Protein AF-A0A7C2ZMQ8-F1 (afdb_monomer_lite)

pLDDT: mean 85.08, std 19.99, range [30.12, 98.94]

Radius of gyration: 30.36 Å; chains: 1; bounding box: 76×63×122 Å

Sequence (316 aa):
MRRFLVPGLLVLYCVGFCLGRSGAPDDTRRRVGRRIIQLTAPRTTGSVSLEEALAKRRSVRQFSSQALNPDQISQLAWAGQGITERTQGLRTAPSAGATYPITLYFVSADGVFRYRPEEHALEEVANGDVRAAMAGTDGGTMASAPLSIVVTGSAAKVAERFRQEARTYTLLEAGHVTQNILLQAVCLDLGAVPIGGLDKRLVSESCRLARGHDPLYVVAIGYAASQDVQSGQPGDGTSAVTGKRALLIVPSQAYSDEELFGTMRMLEAAGVQLTLAGSRAGVMRGMSGGVVESRVTLNQVRAADFDAVIFIGGYG

Foldseek 3Di:
DDDDDDDDDDDDPPPDDDDDDDDDPPPPPPPPPWDKAQADDEDPDADADLVNLVVPQDAFQAFDLDADDRRLVLNLLQLQFAAPDLVLRDGNFDADVPLCQKWKWKAAQQAIWTQDRNRSITIGDTGGHCQQLFDDVSVCSSVRFRIKIFIWGFLVSQCVPVNPCSVVRRLVRSVRSVVSSSSSCVSVQKHKHKDQPGPQVSVCVSNVDDPRITGRIMMRMHNRPPPPPVPDPPPPDPPLPAPAEEEEEAEQEAFAPCQVVVVVVVCVVSNYHYAYEYCDFAWYAHPVGDIDTHPHYPVRDDPVVGPYYHYTDGDD

Secondary structure (DSSP, 8-state):
----------------------PPP----------EEEPPPPPS--SS-HHHHHHH--B---B-SPPPPHHHHHHHHHHHH-EEETTTTEESS--GGG---EEEEEEETTEEEEEETTTTEEEEEEES--HHHH--SSTTHHHHSSEEEEEEE-HHHHHHHHGGGHHHHHHHHHHHHHHHHHHHHHHTT-EEEEE----HHHHHHHTTPPTT-EEEEEEEEEPBPP---------S-----TT-EEEEE--SEEE-HHHHHHHHHHHHHTTPEEEEEESSSEEEEETTS-EEEE-EEGGG--GGGSSEEEEPPEE-

Structure (mmCIF, N/CA/C/O backbone):
data_AF-A0A7C2ZMQ8-F1
#
_entry.id   AF-A0A7C2ZMQ8-F1
#
loop_
_atom_site.group_PDB
_atom_site.id
_atom_site.type_symbol
_atom_site.label_atom_id
_atom_site.label_alt_id
_atom_site.label_comp_id
_atom_site.label_asym_id
_atom_site.label_entity_id
_atom_site.label_seq_id
_atom_site.pdbx_PDB_ins_code
_atom_site.Cartn_x
_atom_site.Cartn_y
_atom_site.Cartn_z
_atom_site.occupancy
_atom_site.B_iso_or_equiv
_atom_site.auth_seq_id
_atom_site.auth_comp_id
_atom_site.auth_asym_id
_atom_site.auth_atom_id
_atom_site.pdbx_PDB_model_num
ATOM 1 N N . MET A 1 1 ? 41.113 -31.495 -73.247 1.00 45.78 1 MET A N 1
ATOM 2 C CA . MET A 1 1 ? 41.711 -32.760 -72.747 1.00 45.78 1 MET A CA 1
ATOM 3 C C . MET A 1 1 ? 41.734 -32.730 -71.222 1.00 45.78 1 MET A C 1
ATOM 5 O O . MET A 1 1 ? 41.940 -31.651 -70.689 1.00 45.78 1 MET A O 1
ATOM 9 N N . ARG A 1 2 ? 41.529 -33.900 -70.577 1.00 40.97 2 ARG A N 1
ATOM 10 C CA . ARG A 1 2 ? 41.121 -34.168 -69.165 1.00 40.97 2 ARG A CA 1
ATOM 11 C C . ARG A 1 2 ? 39.644 -33.810 -68.900 1.00 40.97 2 ARG A C 1
ATOM 13 O O . ARG A 1 2 ? 39.350 -32.646 -68.701 1.00 40.97 2 ARG A O 1
ATOM 20 N N . ARG A 1 3 ? 38.614 -34.648 -69.109 1.00 40.66 3 ARG A N 1
ATOM 21 C CA . ARG A 1 3 ? 38.263 -36.056 -68.773 1.00 40.66 3 ARG A CA 1
ATOM 22 C C . ARG A 1 3 ? 38.000 -36.341 -67.276 1.00 40.66 3 ARG A C 1
ATOM 24 O O . ARG A 1 3 ? 38.945 -36.541 -66.531 1.00 40.66 3 ARG A O 1
ATOM 31 N N . PHE A 1 4 ? 36.691 -36.428 -66.978 1.00 38.50 4 PHE A N 1
ATOM 32 C CA . PHE A 1 4 ? 35.939 -37.332 -66.079 1.00 38.50 4 PHE A CA 1
ATOM 33 C C . PHE A 1 4 ? 36.315 -37.438 -64.590 1.00 38.50 4 PHE A C 1
ATOM 35 O O . PHE A 1 4 ? 37.391 -37.922 -64.276 1.00 38.50 4 PHE A O 1
ATOM 42 N N . LEU A 1 5 ? 35.351 -37.172 -63.691 1.00 39.41 5 LEU A N 1
ATOM 43 C CA . LEU A 1 5 ? 34.566 -38.223 -63.011 1.00 39.41 5 LEU A CA 1
ATOM 44 C C . LEU A 1 5 ? 33.420 -37.602 -62.178 1.00 39.41 5 LEU A C 1
ATOM 46 O O . LEU A 1 5 ? 33.660 -36.796 -61.286 1.00 39.41 5 LEU A O 1
ATOM 50 N N . VAL A 1 6 ? 32.183 -38.010 -62.466 1.00 44.38 6 VAL A N 1
ATOM 51 C CA . VAL A 1 6 ? 31.019 -37.927 -61.565 1.00 44.38 6 VAL A CA 1
ATOM 52 C C . VAL A 1 6 ? 30.827 -39.334 -60.997 1.00 44.38 6 VAL A C 1
ATOM 54 O O . VAL A 1 6 ? 30.833 -40.293 -61.771 1.00 44.38 6 VAL A O 1
ATOM 57 N N . PRO A 1 7 ? 30.737 -39.482 -59.671 1.00 46.31 7 PRO A N 1
ATOM 58 C CA . PRO A 1 7 ? 29.566 -40.124 -59.062 1.00 46.31 7 PRO A CA 1
ATOM 59 C C . PRO A 1 7 ? 29.186 -39.364 -57.772 1.00 46.31 7 PRO A C 1
ATOM 61 O O . PRO A 1 7 ? 30.000 -38.666 -57.190 1.00 46.31 7 PRO A O 1
ATOM 64 N N . GLY A 1 8 ? 27.984 -39.382 -57.230 1.00 35.56 8 GLY A N 1
ATOM 65 C CA . GLY A 1 8 ? 26.858 -40.279 -57.356 1.00 35.56 8 GLY A CA 1
ATOM 66 C C . GLY A 1 8 ? 25.816 -39.769 -56.359 1.00 35.56 8 GLY A C 1
ATOM 67 O O . GLY A 1 8 ? 26.140 -39.314 -55.263 1.00 35.56 8 GLY A O 1
ATOM 68 N N . LEU A 1 9 ? 24.571 -39.783 -56.805 1.00 39.53 9 LEU A N 1
ATOM 69 C CA . LEU A 1 9 ? 23.367 -39.418 -56.078 1.00 39.53 9 LEU A CA 1
ATOM 70 C C . LEU A 1 9 ? 23.183 -40.340 -54.857 1.00 39.53 9 LEU A C 1
ATOM 72 O O . LEU A 1 9 ? 23.146 -41.557 -55.018 1.00 39.53 9 LEU A O 1
ATOM 76 N N . LEU A 1 10 ? 23.011 -39.777 -53.659 1.00 34.66 10 LEU A N 1
ATOM 77 C CA . LEU A 1 10 ? 22.524 -40.514 -52.488 1.00 34.66 10 LEU A CA 1
ATOM 78 C C . LEU A 1 10 ? 21.501 -39.641 -51.754 1.00 34.66 10 LEU A C 1
ATOM 80 O O . LEU A 1 10 ? 21.809 -38.906 -50.821 1.00 34.66 10 LEU A O 1
ATOM 84 N N . VAL A 1 11 ? 20.267 -39.676 -52.259 1.00 40.28 11 VAL A N 1
ATOM 85 C CA . VAL A 1 11 ? 19.091 -39.124 -51.582 1.00 40.28 11 VAL A CA 1
ATOM 86 C C . VAL A 1 11 ? 18.696 -40.126 -50.503 1.00 40.28 11 VAL A C 1
ATOM 88 O O . VAL A 1 11 ? 18.155 -41.191 -50.796 1.00 40.28 11 VAL A O 1
ATOM 91 N N . LEU A 1 12 ? 19.015 -39.805 -49.251 1.00 36.03 12 LEU A N 1
ATOM 92 C CA . LEU A 1 12 ? 18.599 -40.587 -48.094 1.00 36.03 12 LEU A CA 1
ATOM 93 C C . LEU A 1 12 ? 17.129 -40.257 -47.787 1.00 36.03 12 LEU A C 1
ATOM 95 O O . LEU A 1 12 ? 16.806 -39.196 -47.255 1.00 36.03 12 LEU A O 1
ATOM 99 N N . TYR A 1 13 ? 16.229 -41.163 -48.163 1.00 34.69 13 TYR A N 1
ATOM 100 C CA . TYR A 1 13 ? 14.806 -41.104 -47.833 1.00 34.69 13 TYR A CA 1
ATOM 101 C C . TYR A 1 13 ? 14.624 -41.518 -46.361 1.00 34.69 13 TYR A C 1
ATOM 103 O O . TYR A 1 13 ? 14.432 -42.690 -46.046 1.00 34.69 13 TYR A O 1
ATOM 111 N N . CYS A 1 14 ? 14.717 -40.567 -45.429 1.00 36.41 14 CYS A N 1
ATOM 112 C CA . CYS A 1 14 ? 14.331 -40.805 -44.038 1.00 36.41 14 CYS A CA 1
ATOM 113 C C . CYS A 1 14 ? 12.807 -40.702 -43.910 1.00 36.41 14 CYS A C 1
ATOM 115 O O . CYS A 1 14 ? 12.259 -39.634 -43.641 1.00 36.41 14 CYS A O 1
ATOM 117 N N . VAL A 1 15 ? 12.120 -41.832 -44.099 1.00 43.72 15 VAL A N 1
ATOM 118 C CA . VAL A 1 15 ? 10.725 -42.008 -43.677 1.00 43.72 15 VAL A CA 1
ATOM 119 C C . VAL A 1 15 ? 10.706 -42.005 -42.148 1.00 43.72 15 VAL A C 1
ATOM 121 O O . VAL A 1 15 ? 10.962 -43.015 -41.497 1.00 43.72 15 VAL A O 1
ATOM 124 N N . GLY A 1 16 ? 10.458 -40.829 -41.573 1.00 39.72 16 GLY A N 1
ATOM 125 C CA . GLY A 1 16 ? 10.205 -40.658 -40.149 1.00 39.72 16 GLY A CA 1
ATOM 126 C C . GLY A 1 16 ? 8.875 -41.301 -39.779 1.00 39.72 16 GLY A C 1
ATOM 127 O O . GLY A 1 16 ? 7.809 -40.762 -40.054 1.00 39.72 16 GLY A O 1
ATOM 128 N N . PHE A 1 17 ? 8.973 -42.479 -39.178 1.00 40.78 17 PHE A N 1
ATOM 129 C CA . PHE A 1 17 ? 7.898 -43.278 -38.612 1.00 40.78 17 PHE A CA 1
ATOM 130 C C . PHE A 1 17 ? 7.108 -42.459 -37.569 1.00 40.78 17 PHE A C 1
ATOM 132 O O . PHE A 1 17 ? 7.637 -42.086 -36.520 1.00 40.78 17 PHE A O 1
ATOM 139 N N . CYS A 1 18 ? 5.839 -42.160 -37.866 1.00 39.47 18 CYS A N 1
ATOM 140 C CA . CYS A 1 18 ? 4.895 -41.526 -36.945 1.00 39.47 18 CYS A CA 1
ATOM 141 C C . CYS A 1 18 ? 4.547 -42.486 -35.797 1.00 39.47 18 CYS A C 1
ATOM 143 O O . CYS A 1 18 ? 3.586 -43.247 -35.884 1.00 39.47 18 CYS A O 1
ATOM 145 N N . LEU A 1 19 ? 5.313 -42.442 -34.706 1.00 41.78 19 LEU A N 1
ATOM 146 C CA . LEU A 1 19 ? 4.904 -43.023 -33.428 1.00 41.78 19 LEU A CA 1
ATOM 147 C C . LEU A 1 19 ? 4.123 -41.978 -32.639 1.00 41.78 19 LEU A C 1
ATOM 149 O O . LEU A 1 19 ? 4.667 -40.964 -32.198 1.00 41.78 19 LEU A O 1
ATOM 153 N N . GLY A 1 20 ? 2.825 -42.245 -32.497 1.00 38.47 20 GLY A N 1
ATOM 154 C CA . GLY A 1 20 ? 1.907 -41.467 -31.684 1.00 38.47 20 GLY A CA 1
ATOM 155 C C . GLY A 1 20 ? 2.439 -41.304 -30.265 1.00 38.47 20 GLY A C 1
ATOM 156 O O . GLY A 1 20 ? 2.678 -42.280 -29.554 1.00 38.47 20 GLY A O 1
ATOM 157 N N . ARG A 1 21 ? 2.608 -40.049 -29.850 1.00 38.94 21 ARG A N 1
ATOM 158 C CA . ARG A 1 21 ? 2.699 -39.703 -28.438 1.00 38.94 21 ARG A CA 1
ATOM 159 C C . ARG A 1 21 ? 1.296 -39.427 -27.931 1.00 38.94 21 ARG A C 1
ATOM 161 O O . ARG A 1 21 ? 0.625 -38.507 -28.391 1.00 38.94 21 ARG A O 1
ATOM 168 N N . SER A 1 22 ? 0.896 -40.285 -27.003 1.00 43.34 22 SER A N 1
ATOM 169 C CA . SER A 1 22 ? -0.264 -40.195 -26.134 1.00 43.34 22 SER A CA 1
ATOM 170 C C . SER A 1 22 ? -0.525 -38.758 -25.697 1.00 43.34 22 SER A C 1
ATOM 172 O O . SER A 1 22 ? 0.400 -38.057 -25.281 1.00 43.34 22 SER A O 1
ATOM 174 N N . GLY A 1 23 ? -1.788 -38.343 -25.812 1.00 37.34 23 GLY A N 1
ATOM 175 C CA . GLY A 1 23 ? -2.252 -37.022 -25.421 1.00 37.34 23 GLY A CA 1
ATOM 176 C C . GLY A 1 23 ? -1.779 -36.673 -24.016 1.00 37.34 23 GLY A C 1
ATOM 177 O O . GLY A 1 23 ? -2.099 -37.362 -23.047 1.00 37.34 23 GLY A O 1
ATOM 178 N N . ALA A 1 24 ? -1.005 -35.594 -23.925 1.00 41.91 24 ALA A N 1
ATOM 179 C CA . ALA A 1 24 ? -0.903 -34.851 -22.686 1.00 41.91 24 ALA A CA 1
ATOM 180 C C . ALA A 1 24 ? -2.327 -34.427 -22.289 1.00 41.91 24 ALA A C 1
ATOM 182 O O . ALA A 1 24 ? -3.110 -34.088 -23.183 1.00 41.91 24 ALA A O 1
ATOM 183 N N . PRO A 1 25 ? -2.689 -34.468 -20.997 1.00 39.81 25 PRO A N 1
ATOM 184 C CA . PRO A 1 25 ? -3.980 -33.967 -20.570 1.00 39.81 25 PRO A CA 1
ATOM 185 C C . PRO A 1 25 ? -4.075 -32.510 -21.016 1.00 39.81 25 PRO A C 1
ATOM 187 O O . PRO A 1 25 ? -3.210 -31.691 -20.699 1.00 39.81 25 PRO A O 1
ATOM 190 N N . ASP A 1 26 ? -5.098 -32.247 -21.818 1.00 41.34 26 ASP A N 1
ATOM 191 C CA . ASP A 1 26 ? -5.543 -30.927 -22.216 1.00 41.34 26 ASP A CA 1
ATOM 192 C C . ASP A 1 26 ? -5.806 -30.144 -20.923 1.00 41.34 26 ASP A C 1
ATOM 194 O O . ASP A 1 26 ? -6.821 -30.338 -20.253 1.00 41.34 26 ASP A O 1
ATOM 198 N N . ASP A 1 27 ? -4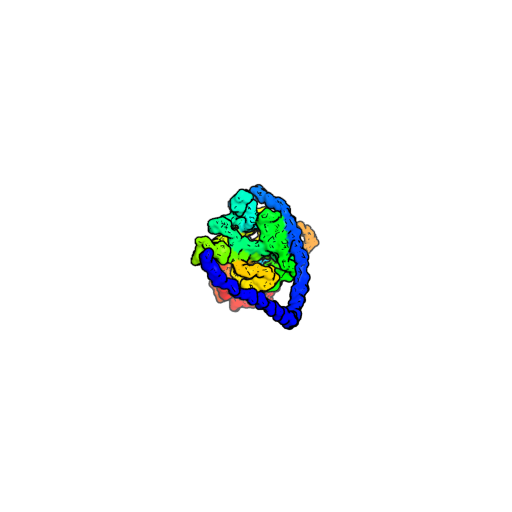.828 -29.337 -20.495 1.00 44.12 27 ASP A N 1
ATOM 199 C CA . ASP A 1 27 ? -4.991 -28.364 -19.417 1.00 44.12 27 ASP A CA 1
ATOM 200 C C . ASP A 1 27 ? -5.885 -27.257 -19.973 1.00 44.12 27 ASP A C 1
ATOM 202 O O . ASP A 1 27 ? -5.452 -26.136 -20.251 1.00 44.12 27 ASP A O 1
ATOM 206 N N . THR A 1 28 ? -7.169 -27.581 -20.141 1.00 39.12 28 THR A N 1
ATOM 207 C CA . THR A 1 28 ? -8.260 -26.640 -20.357 1.00 39.12 28 THR A CA 1
ATOM 208 C C . THR A 1 28 ? -8.482 -25.838 -19.078 1.00 39.12 28 THR A C 1
ATOM 210 O O . THR A 1 28 ? -9.588 -25.751 -18.542 1.00 39.12 28 THR A O 1
ATOM 213 N N . ARG A 1 29 ? -7.433 -25.185 -18.572 1.00 45.06 29 ARG A N 1
ATOM 214 C CA . ARG A 1 29 ? -7.596 -23.944 -17.831 1.00 45.06 29 ARG A CA 1
ATOM 215 C C . ARG A 1 29 ? -8.190 -22.969 -18.821 1.00 45.06 29 ARG A C 1
ATOM 217 O O . ARG A 1 29 ? -7.475 -22.336 -19.596 1.00 45.06 29 ARG A O 1
ATOM 224 N N . ARG A 1 30 ? -9.522 -22.885 -18.803 1.00 40.69 30 ARG A N 1
ATOM 225 C CA . ARG A 1 30 ? -10.304 -21.765 -19.325 1.00 40.69 30 ARG A CA 1
ATOM 226 C C . ARG A 1 30 ? -9.458 -20.504 -19.138 1.00 40.69 30 ARG A C 1
ATOM 228 O O . ARG A 1 30 ? -9.274 -20.050 -18.008 1.00 40.69 30 ARG A O 1
ATOM 235 N N . ARG A 1 31 ? -8.900 -19.961 -20.226 1.00 47.84 31 ARG A N 1
ATOM 236 C CA . ARG A 1 31 ? -8.390 -18.590 -20.228 1.00 47.84 31 ARG A CA 1
ATOM 237 C C . ARG A 1 31 ? -9.623 -17.722 -20.039 1.00 47.84 31 ARG A C 1
ATOM 239 O O . ARG A 1 31 ? -10.275 -17.347 -21.006 1.00 47.84 31 ARG A O 1
ATOM 246 N N . VAL A 1 32 ? -9.989 -17.494 -18.781 1.00 50.12 32 VAL A N 1
ATOM 247 C CA . VAL A 1 32 ? -10.913 -16.433 -18.405 1.00 50.12 32 VAL A CA 1
ATOM 248 C C . VAL A 1 32 ? -10.336 -15.182 -19.055 1.00 50.12 32 VAL A C 1
ATOM 250 O O . VAL A 1 32 ? -9.162 -14.868 -18.839 1.00 50.12 32 VAL A O 1
ATOM 253 N N . GLY A 1 33 ? -11.094 -14.556 -19.957 1.00 56.09 33 GLY A N 1
ATOM 254 C CA . GLY A 1 33 ? -10.679 -13.293 -20.556 1.00 56.09 33 GLY A CA 1
ATOM 255 C C . GLY A 1 33 ? -10.323 -12.347 -19.417 1.00 56.09 33 GLY A C 1
ATOM 256 O O . GLY A 1 33 ? -11.145 -12.135 -18.530 1.00 56.09 33 GLY A O 1
ATOM 257 N N . ARG A 1 34 ? -9.074 -11.874 -19.374 1.00 74.81 34 ARG A N 1
ATOM 258 C CA . ARG A 1 34 ? -8.599 -11.043 -18.266 1.00 74.81 34 ARG A CA 1
ATOM 259 C C . ARG A 1 34 ? -9.357 -9.725 -18.310 1.00 74.81 34 ARG A C 1
ATOM 261 O O . ARG A 1 34 ? -9.139 -8.922 -19.216 1.00 74.81 34 ARG A O 1
ATOM 268 N N . ARG A 1 35 ? -10.283 -9.531 -17.374 1.00 92.75 35 ARG A N 1
ATOM 269 C CA . ARG A 1 35 ? -11.039 -8.289 -17.244 1.00 92.75 35 ARG A CA 1
ATOM 270 C C . ARG A 1 35 ? -10.059 -7.158 -16.942 1.00 92.75 35 ARG A C 1
ATOM 272 O O . ARG A 1 35 ? -9.258 -7.260 -16.015 1.00 92.75 35 ARG A O 1
ATOM 279 N N . ILE A 1 36 ? -10.129 -6.088 -17.727 1.00 96.62 36 ILE A N 1
ATOM 280 C CA . ILE A 1 36 ? -9.405 -4.843 -17.472 1.00 96.62 36 ILE A CA 1
ATOM 281 C C . ILE A 1 36 ? -10.407 -3.824 -16.936 1.00 96.62 36 ILE A C 1
ATOM 283 O O . ILE A 1 36 ? -11.454 -3.602 -17.542 1.00 96.62 36 ILE A O 1
ATOM 287 N N . ILE A 1 37 ? -10.089 -3.218 -15.797 1.00 97.31 37 ILE A N 1
ATOM 288 C CA . ILE A 1 37 ? -10.849 -2.132 -15.184 1.00 97.31 37 ILE A CA 1
ATOM 289 C C . ILE A 1 37 ? -10.031 -0.857 -15.369 1.00 97.31 37 ILE A C 1
ATOM 291 O O . ILE A 1 37 ? -8.954 -0.711 -14.788 1.00 97.31 37 ILE A O 1
ATOM 295 N N . GLN A 1 38 ? -10.533 0.053 -16.199 1.00 98.38 38 GLN A N 1
ATOM 296 C CA . GLN A 1 38 ? -9.905 1.352 -16.400 1.00 98.38 38 GLN A CA 1
ATOM 297 C C . GLN A 1 38 ? -10.078 2.206 -15.141 1.00 98.38 38 GLN A C 1
ATOM 299 O O . GLN A 1 38 ? -11.194 2.337 -14.639 1.00 98.38 38 GLN A O 1
ATOM 304 N N . LEU A 1 39 ? -8.985 2.779 -14.637 1.00 98.38 39 LEU A N 1
ATOM 305 C CA . LEU A 1 39 ? -9.036 3.680 -13.489 1.00 98.38 39 LEU A CA 1
ATOM 306 C C . LEU A 1 39 ? -9.301 5.119 -13.943 1.00 98.38 39 LEU A C 1
ATOM 308 O O . LEU A 1 39 ? -8.943 5.516 -15.057 1.00 98.38 39 LEU A O 1
ATOM 312 N N . THR A 1 40 ? -9.947 5.892 -13.072 1.00 97.75 40 THR A N 1
ATOM 313 C CA . THR A 1 40 ? -10.196 7.321 -13.285 1.00 97.75 40 THR A CA 1
ATOM 314 C C . THR A 1 40 ? -8.893 8.103 -13.236 1.00 97.75 40 THR A C 1
ATOM 316 O O . THR A 1 40 ? -7.984 7.730 -12.507 1.00 97.75 40 THR A O 1
ATOM 319 N N . ALA A 1 41 ? -8.770 9.178 -14.016 1.00 97.19 41 ALA A N 1
ATOM 320 C CA . ALA A 1 41 ? -7.525 9.942 -14.061 1.00 97.19 41 ALA A CA 1
ATOM 321 C C . ALA A 1 41 ? -7.122 10.448 -12.655 1.00 97.19 41 ALA A C 1
ATOM 323 O O . ALA A 1 41 ? -7.979 10.948 -11.920 1.00 97.19 41 ALA A O 1
ATOM 324 N N . PRO A 1 42 ? -5.835 10.350 -12.280 1.00 96.81 42 PRO A N 1
ATOM 325 C CA . PRO A 1 42 ? -5.378 10.730 -10.951 1.00 96.81 42 PRO A CA 1
ATOM 326 C C . PRO A 1 42 ? -5.464 12.243 -10.750 1.00 96.81 42 PRO A C 1
ATOM 328 O O . PRO A 1 42 ? -5.175 13.029 -11.656 1.00 96.81 42 PRO A O 1
ATOM 331 N N . ARG A 1 43 ? -5.803 12.662 -9.530 1.00 96.50 43 ARG A N 1
ATOM 332 C CA . ARG A 1 43 ? -5.740 14.069 -9.126 1.00 96.50 43 ARG A CA 1
ATOM 333 C C . ARG A 1 43 ? -4.320 14.403 -8.680 1.00 96.50 43 ARG A C 1
ATOM 335 O O . ARG A 1 43 ? -3.770 13.739 -7.803 1.00 96.50 43 ARG A O 1
ATOM 342 N N . THR A 1 44 ? -3.743 15.447 -9.266 1.00 95.25 44 THR A N 1
ATOM 343 C CA . THR A 1 44 ? -2.384 15.931 -8.958 1.00 95.25 44 THR A CA 1
ATOM 344 C C . THR A 1 44 ? -2.369 17.107 -7.980 1.00 95.25 44 THR A C 1
ATOM 346 O O . THR A 1 44 ? -1.304 17.592 -7.609 1.00 95.25 44 THR A O 1
ATOM 349 N N . THR A 1 45 ? -3.545 17.548 -7.536 1.00 93.94 45 THR A N 1
ATOM 350 C CA . THR A 1 45 ? -3.741 18.552 -6.489 1.00 93.94 45 THR A CA 1
ATOM 351 C C . THR A 1 45 ? -4.735 18.026 -5.452 1.00 93.94 45 THR A C 1
ATOM 353 O O . THR A 1 45 ? -5.562 17.156 -5.744 1.00 93.94 45 THR A O 1
ATOM 356 N N . GLY A 1 46 ? -4.644 18.529 -4.222 1.00 91.19 46 GLY A N 1
ATOM 357 C CA . GLY A 1 46 ? -5.495 18.117 -3.108 1.00 91.19 46 GLY A CA 1
ATOM 358 C C . GLY A 1 46 ? -5.607 19.209 -2.047 1.00 91.19 46 GLY A C 1
ATOM 359 O O . GLY A 1 46 ? -4.911 20.218 -2.116 1.00 91.19 46 GLY A O 1
ATOM 360 N N . SER A 1 47 ? -6.502 19.007 -1.080 1.00 92.75 47 SER A N 1
ATOM 361 C CA . SER A 1 47 ? -6.769 19.954 0.013 1.00 92.75 47 SER A CA 1
ATOM 362 C C . SER A 1 47 ? -5.936 19.711 1.272 1.00 92.75 47 SER A C 1
ATOM 364 O O . SER A 1 47 ? -5.963 20.543 2.169 1.00 92.75 47 SER A O 1
ATOM 366 N 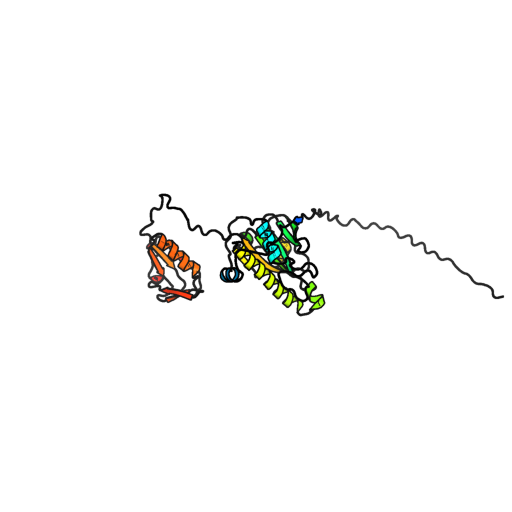N . VAL A 1 48 ? -5.244 18.572 1.358 1.00 96.44 48 VAL A N 1
ATOM 367 C CA . VAL A 1 48 ? -4.372 18.210 2.483 1.00 96.44 48 VAL A CA 1
ATOM 368 C C . VAL A 1 48 ? -2.929 18.464 2.069 1.00 96.44 48 VAL A C 1
ATOM 370 O O . VAL A 1 48 ? -2.493 17.958 1.030 1.00 96.44 48 VAL A O 1
ATOM 373 N N . SER A 1 49 ? -2.193 19.244 2.859 1.00 98.00 49 SER A N 1
ATOM 374 C CA . SER A 1 49 ? -0.775 19.500 2.589 1.00 98.00 49 SER A CA 1
ATOM 375 C C . SER A 1 49 ? 0.081 18.257 2.871 1.00 98.00 49 SER A C 1
ATOM 377 O O . SER A 1 49 ? -0.331 17.336 3.583 1.00 98.00 49 SER A O 1
ATOM 379 N N . LEU A 1 50 ? 1.309 18.220 2.342 1.00 97.94 50 LEU A N 1
ATOM 380 C CA . LEU A 1 50 ? 2.245 17.136 2.655 1.00 97.94 50 LEU A CA 1
ATOM 381 C C . LEU A 1 50 ? 2.553 17.084 4.160 1.00 97.94 50 LEU A C 1
ATOM 383 O O . LEU A 1 50 ? 2.583 16.007 4.752 1.00 97.94 50 LEU A O 1
ATOM 387 N N . GLU A 1 51 ? 2.757 18.242 4.783 1.00 98.62 51 GLU A N 1
ATOM 388 C CA . GLU A 1 51 ? 3.018 18.393 6.215 1.00 98.62 51 GLU A CA 1
ATOM 389 C C . GLU A 1 51 ? 1.851 17.862 7.049 1.00 98.62 51 GLU A C 1
ATOM 391 O O . GLU A 1 51 ? 2.064 17.120 8.008 1.00 98.62 51 GLU A O 1
ATOM 396 N N . GLU A 1 52 ? 0.616 18.182 6.660 1.00 98.25 52 GLU A N 1
ATOM 397 C CA . GLU A 1 52 ? -0.577 17.658 7.322 1.00 98.25 52 GLU A CA 1
ATOM 398 C C . GLU A 1 52 ? -0.688 16.139 7.171 1.00 98.25 52 GLU A C 1
ATOM 400 O O . GLU A 1 52 ? -0.970 15.446 8.152 1.00 98.25 52 GLU A O 1
ATOM 405 N N . ALA A 1 53 ? -0.431 15.607 5.971 1.00 98.44 53 ALA A N 1
ATOM 406 C CA . ALA A 1 53 ? -0.446 14.169 5.723 1.00 98.44 53 ALA A CA 1
ATOM 407 C C . ALA A 1 53 ? 0.597 13.445 6.588 1.00 98.44 53 ALA A C 1
ATOM 409 O O . ALA A 1 53 ? 0.285 12.441 7.231 1.00 98.44 53 ALA A O 1
ATOM 410 N N . LEU A 1 54 ? 1.818 13.985 6.669 1.00 98.62 54 LEU A N 1
ATOM 411 C CA . LEU A 1 54 ? 2.891 13.471 7.522 1.00 98.62 54 LEU A CA 1
ATOM 412 C C . LEU A 1 54 ? 2.507 13.513 9.007 1.00 98.62 54 LEU A C 1
ATOM 414 O O . LEU A 1 54 ? 2.674 12.514 9.710 1.00 98.62 54 LEU A O 1
ATOM 418 N N . ALA A 1 55 ? 1.962 14.638 9.479 1.00 98.38 55 ALA A N 1
ATOM 419 C CA . ALA A 1 55 ? 1.564 14.815 10.872 1.00 98.38 55 ALA A CA 1
ATOM 420 C C . ALA A 1 55 ? 0.455 13.831 11.282 1.00 98.38 55 ALA A C 1
ATOM 422 O O . ALA A 1 55 ? 0.541 13.196 12.343 1.00 98.38 55 ALA A O 1
ATOM 423 N N . LYS A 1 56 ? -0.556 13.662 10.420 1.00 97.25 56 LYS A N 1
ATOM 424 C CA . LYS A 1 56 ? -1.727 12.802 10.651 1.00 97.25 56 LYS A CA 1
ATOM 425 C C . LYS A 1 56 ? -1.453 11.316 10.431 1.00 97.25 56 LYS A C 1
ATOM 427 O O . LYS A 1 56 ? -2.171 10.492 10.991 1.00 97.25 56 LYS A O 1
ATOM 432 N N . ARG A 1 57 ? -0.426 10.938 9.660 1.00 98.19 57 ARG A N 1
ATOM 433 C CA . ARG A 1 57 ? -0.158 9.530 9.331 1.00 98.19 57 ARG A CA 1
ATOM 434 C C . ARG A 1 57 ? -0.025 8.678 10.592 1.00 98.19 57 ARG A C 1
ATOM 436 O O . ARG A 1 57 ? 0.898 8.853 11.394 1.00 98.19 57 ARG A O 1
ATOM 443 N N . ARG A 1 58 ? -0.921 7.704 10.746 1.00 96.69 58 ARG A N 1
ATOM 444 C CA . ARG A 1 58 ? -0.932 6.684 11.805 1.00 96.69 58 ARG A CA 1
ATOM 445 C C . ARG A 1 58 ? -1.305 5.332 11.206 1.00 96.69 58 ARG A C 1
ATOM 447 O O . ARG A 1 58 ? -1.849 5.268 10.111 1.00 96.69 58 ARG A O 1
ATOM 454 N N . SER A 1 59 ? -0.934 4.255 11.897 1.00 96.88 59 SER A N 1
ATOM 455 C CA . SER A 1 59 ? -1.288 2.902 11.464 1.00 96.88 59 SER A CA 1
ATOM 456 C C . SER A 1 59 ? -2.643 2.527 12.051 1.00 96.88 59 SER A C 1
ATOM 458 O O . SER A 1 59 ? -2.733 2.302 13.256 1.00 96.88 59 SER A O 1
ATOM 460 N N . VAL A 1 60 ? -3.668 2.459 11.207 1.00 94.88 60 VAL A N 1
ATOM 461 C CA . VAL A 1 60 ? -5.036 2.074 11.586 1.00 94.88 60 VAL A CA 1
ATOM 462 C C . VAL A 1 60 ? -5.217 0.588 11.298 1.00 94.88 60 VAL A C 1
ATOM 464 O O . VAL A 1 60 ? -4.856 0.133 10.219 1.00 94.88 60 VAL A O 1
ATOM 467 N N . ARG A 1 61 ? -5.720 -0.173 12.275 1.00 93.94 61 ARG A N 1
ATOM 468 C CA . ARG A 1 61 ? -5.841 -1.645 12.196 1.00 93.94 61 ARG A CA 1
ATOM 469 C C . ARG A 1 61 ? -7.273 -2.159 12.327 1.00 93.94 61 ARG A C 1
ATOM 471 O O . ARG A 1 61 ? -7.498 -3.352 12.189 1.00 93.94 61 ARG A O 1
ATOM 478 N N . GLN A 1 62 ? -8.218 -1.267 12.604 1.00 91.00 62 GLN A N 1
ATOM 479 C CA . GLN A 1 62 ? -9.641 -1.571 12.676 1.00 91.00 62 GLN A CA 1
ATOM 480 C C . GLN A 1 62 ? -10.342 -0.768 11.589 1.00 91.00 62 GLN A C 1
ATOM 482 O O . GLN A 1 62 ? -10.168 0.451 11.508 1.00 91.00 62 GLN A O 1
ATOM 487 N N . PHE A 1 63 ? -11.106 -1.455 10.749 1.00 93.81 63 PHE A N 1
ATOM 488 C CA . PHE A 1 63 ? -11.731 -0.874 9.569 1.00 93.81 63 PHE A CA 1
ATOM 489 C C . PHE A 1 63 ? -13.237 -1.096 9.599 1.00 93.81 63 PHE A C 1
ATOM 491 O O . PHE A 1 63 ? -13.701 -2.124 10.093 1.00 93.81 63 PHE A O 1
ATOM 498 N N . SER A 1 64 ? -14.001 -0.150 9.057 1.00 94.19 64 SER A N 1
ATOM 499 C CA . SER A 1 64 ? -15.402 -0.417 8.747 1.00 94.19 64 SER A CA 1
ATOM 500 C C . SER A 1 64 ? -15.503 -1.346 7.531 1.00 94.19 64 SER A C 1
ATOM 502 O O . SER A 1 64 ? -14.557 -1.501 6.754 1.00 94.19 64 SER A O 1
ATOM 504 N N . SER A 1 65 ? -16.674 -1.950 7.334 1.00 90.88 65 SER A N 1
ATOM 505 C CA . SER A 1 65 ? -16.961 -2.781 6.158 1.00 90.88 65 SER A CA 1
ATOM 506 C C . SER A 1 65 ? -17.208 -1.969 4.880 1.00 90.88 65 SER A C 1
ATOM 508 O O . SER A 1 65 ? -17.446 -2.552 3.821 1.00 90.88 65 SER A O 1
ATOM 510 N N . GLN A 1 66 ? -17.166 -0.634 4.957 1.00 94.62 66 GLN A N 1
ATOM 511 C CA . GLN A 1 66 ? -17.410 0.239 3.817 1.00 94.62 66 GLN A CA 1
ATOM 512 C C . GLN A 1 66 ? -16.336 0.035 2.743 1.00 94.62 66 GLN A C 1
ATOM 514 O O . GLN A 1 66 ? -15.144 0.240 2.975 1.00 94.62 66 GLN A O 1
ATOM 519 N N . ALA A 1 67 ? -16.778 -0.327 1.540 1.00 94.88 67 ALA A N 1
ATOM 520 C CA . ALA A 1 67 ? -15.902 -0.435 0.385 1.00 94.88 67 ALA A CA 1
ATOM 521 C C . ALA A 1 67 ? -15.329 0.937 -0.006 1.00 94.88 67 ALA A C 1
ATOM 523 O O . ALA A 1 67 ? -16.017 1.960 0.058 1.00 94.88 67 ALA A O 1
ATOM 524 N N . LEU A 1 68 ? -14.072 0.949 -0.452 1.00 97.81 68 LEU A N 1
ATOM 525 C CA . LEU A 1 68 ? -13.482 2.130 -1.075 1.00 97.81 68 LEU A CA 1
ATOM 526 C C . LEU A 1 68 ? -14.170 2.388 -2.412 1.00 97.81 68 LEU A C 1
ATOM 528 O O . LEU A 1 68 ? -14.457 1.457 -3.168 1.00 97.81 68 LEU A O 1
ATOM 532 N N . ASN A 1 69 ? -14.390 3.659 -2.729 1.00 95.81 69 ASN A N 1
ATOM 533 C CA . ASN A 1 69 ? -14.901 4.014 -4.042 1.00 95.81 69 ASN A CA 1
ATOM 534 C C . ASN A 1 69 ? -13.801 3.871 -5.123 1.00 95.81 69 ASN A C 1
ATOM 536 O O . ASN A 1 69 ? -12.603 3.885 -4.809 1.00 95.81 69 ASN A O 1
ATOM 540 N N . PRO A 1 70 ? -14.178 3.749 -6.410 1.00 96.94 70 PRO A N 1
ATOM 541 C CA . PRO A 1 70 ? -13.213 3.562 -7.495 1.00 96.94 70 PRO A CA 1
ATOM 542 C C . PRO A 1 70 ? -12.160 4.675 -7.617 1.00 96.94 70 PRO A C 1
ATOM 544 O O . PRO A 1 70 ? -11.012 4.383 -7.949 1.00 96.94 70 PRO A O 1
ATOM 547 N N . ASP A 1 71 ? -12.509 5.926 -7.303 1.00 98.00 71 ASP A N 1
ATOM 548 C CA . ASP A 1 71 ? -11.574 7.058 -7.362 1.00 98.00 71 ASP A CA 1
ATOM 549 C C . ASP A 1 71 ? -10.491 6.968 -6.285 1.00 98.00 71 ASP A C 1
ATOM 551 O O . ASP A 1 71 ? -9.332 7.292 -6.539 1.00 98.00 71 ASP A O 1
ATOM 555 N N . GLN A 1 72 ? -10.834 6.496 -5.085 1.00 98.56 72 GLN A N 1
ATOM 556 C CA . GLN A 1 72 ? -9.856 6.239 -4.028 1.00 98.56 72 GLN A CA 1
ATOM 557 C C . GLN A 1 72 ? -8.888 5.130 -4.441 1.00 98.56 72 GLN A C 1
ATOM 559 O O . GLN A 1 72 ? -7.679 5.286 -4.282 1.00 98.56 72 GLN A O 1
ATOM 564 N N . ILE A 1 73 ? -9.399 4.033 -5.011 1.00 98.75 73 ILE A N 1
ATOM 565 C CA . ILE A 1 73 ? -8.567 2.930 -5.515 1.00 98.75 73 ILE A CA 1
ATOM 566 C C . ILE A 1 73 ? -7.630 3.435 -6.618 1.00 98.75 73 ILE A C 1
ATOM 568 O O . ILE A 1 73 ? -6.430 3.154 -6.576 1.00 98.75 73 ILE A O 1
ATOM 572 N N . SER A 1 74 ? -8.159 4.223 -7.560 1.00 98.81 74 SER A N 1
ATOM 573 C CA . SER A 1 74 ? -7.367 4.856 -8.615 1.00 98.81 74 SER A CA 1
ATOM 574 C C . SER A 1 74 ? -6.230 5.705 -8.044 1.00 98.81 74 SER A C 1
ATOM 576 O O . SER A 1 74 ? -5.056 5.519 -8.385 1.00 98.81 74 SER A O 1
ATOM 578 N N . GLN A 1 75 ? -6.567 6.594 -7.110 1.00 98.81 75 GLN A N 1
ATOM 579 C CA . GLN A 1 75 ? -5.611 7.514 -6.517 1.00 98.81 75 GLN A CA 1
ATOM 580 C C . GLN A 1 75 ? -4.527 6.774 -5.716 1.00 98.81 75 GLN A C 1
ATOM 582 O O . GLN A 1 75 ? -3.357 7.143 -5.794 1.00 98.81 75 GLN A O 1
ATOM 587 N N . LEU A 1 76 ? -4.875 5.704 -4.990 1.00 98.88 76 LEU A N 1
ATOM 588 C CA . LEU A 1 76 ? -3.909 4.856 -4.277 1.00 98.88 76 LEU A CA 1
ATOM 589 C C . LEU A 1 76 ? -2.965 4.125 -5.246 1.00 98.88 76 LEU A C 1
ATOM 591 O O . LEU A 1 76 ? -1.760 4.048 -4.993 1.00 98.88 76 LEU A O 1
ATOM 595 N N . ALA A 1 77 ? -3.483 3.624 -6.372 1.00 98.88 77 ALA A N 1
ATOM 596 C CA . ALA A 1 77 ? -2.674 2.988 -7.412 1.00 98.88 77 ALA A CA 1
ATOM 597 C C . ALA A 1 77 ? -1.678 3.967 -8.041 1.00 98.88 77 ALA A C 1
ATOM 599 O O . ALA A 1 77 ? -0.491 3.649 -8.184 1.00 98.88 77 ALA A O 1
ATOM 600 N N . TRP A 1 78 ? -2.141 5.178 -8.357 1.00 98.81 78 TRP A N 1
ATOM 601 C CA . TRP A 1 78 ? -1.273 6.231 -8.865 1.00 98.81 78 TRP A CA 1
ATOM 602 C C . TRP A 1 78 ? -0.239 6.679 -7.827 1.00 98.81 78 TRP A C 1
ATOM 604 O O . TRP A 1 78 ? 0.940 6.751 -8.154 1.00 98.81 78 TRP A O 1
ATOM 614 N N . ALA A 1 79 ? -0.619 6.894 -6.567 1.00 98.81 79 ALA A N 1
ATOM 615 C CA . ALA A 1 79 ? 0.335 7.285 -5.529 1.00 98.81 79 ALA A CA 1
ATOM 616 C C . ALA A 1 79 ? 1.455 6.250 -5.349 1.00 98.81 79 ALA A C 1
ATOM 618 O O . ALA A 1 79 ? 2.625 6.620 -5.234 1.00 98.81 79 ALA A O 1
ATOM 619 N N . GLY A 1 80 ? 1.126 4.957 -5.394 1.00 98.69 80 GLY A N 1
ATOM 620 C CA . GLY A 1 80 ? 2.115 3.892 -5.264 1.00 98.69 80 GLY A CA 1
ATOM 621 C C . GLY A 1 80 ? 3.066 3.766 -6.461 1.00 98.69 80 GLY A C 1
ATOM 622 O O . GLY A 1 80 ? 4.277 3.693 -6.269 1.00 98.69 80 GLY A O 1
ATOM 623 N N . GLN A 1 81 ? 2.540 3.692 -7.689 1.00 98.56 81 GLN A N 1
ATOM 624 C CA . GLN A 1 81 ? 3.323 3.331 -8.888 1.00 98.56 81 GLN A CA 1
ATOM 625 C C . GLN A 1 81 ? 2.890 4.074 -10.167 1.00 98.56 81 GLN A C 1
ATOM 627 O O . GLN A 1 81 ? 3.173 3.626 -11.277 1.00 98.56 81 GLN A O 1
ATOM 632 N N . GLY A 1 82 ? 2.154 5.173 -10.051 1.00 98.44 82 GLY A N 1
ATOM 633 C CA . GLY A 1 82 ? 1.678 5.958 -11.187 1.00 98.44 82 GLY A CA 1
ATOM 634 C C . GLY A 1 82 ? 2.801 6.662 -11.937 1.00 98.44 82 GLY A C 1
ATOM 635 O O . GLY A 1 82 ? 3.808 7.039 -11.344 1.00 98.44 82 GLY A O 1
ATOM 636 N N . ILE A 1 83 ? 2.611 6.848 -13.244 1.00 98.50 83 ILE A N 1
ATOM 637 C CA . ILE A 1 83 ? 3.536 7.587 -14.108 1.00 98.50 83 ILE A CA 1
ATOM 638 C C . ILE A 1 83 ? 3.272 9.091 -13.959 1.00 98.50 83 ILE A C 1
ATOM 640 O O . ILE A 1 83 ? 2.127 9.539 -14.055 1.00 98.50 83 ILE A O 1
ATOM 644 N N . THR A 1 84 ? 4.330 9.863 -13.723 1.00 97.62 84 THR A N 1
ATOM 645 C CA . THR A 1 84 ? 4.325 11.328 -13.586 1.00 97.62 84 THR A CA 1
ATOM 646 C C . THR A 1 84 ? 4.969 12.029 -14.782 1.00 97.62 84 THR A C 1
ATOM 648 O O . THR A 1 84 ? 4.629 13.172 -15.069 1.00 97.62 84 THR A O 1
ATOM 651 N N . GLU A 1 85 ? 5.838 11.339 -15.526 1.00 96.12 85 GLU A N 1
ATOM 652 C CA . GLU A 1 85 ? 6.434 11.815 -16.778 1.00 96.12 85 GLU A CA 1
ATOM 653 C C . GLU A 1 85 ? 6.439 10.660 -17.791 1.00 96.12 85 GLU A C 1
ATOM 655 O O . GLU A 1 85 ? 7.006 9.598 -17.536 1.00 96.12 85 GLU A O 1
ATOM 660 N N . ARG A 1 86 ? 5.747 10.833 -18.923 1.00 93.62 86 ARG A N 1
ATOM 661 C CA . ARG A 1 86 ? 5.460 9.732 -19.859 1.00 93.62 86 ARG A CA 1
ATOM 662 C C . ARG A 1 86 ? 6.620 9.379 -20.785 1.00 93.62 86 ARG A C 1
ATOM 664 O O . ARG A 1 86 ? 6.682 8.243 -21.235 1.00 93.62 86 ARG A O 1
ATOM 671 N N . THR A 1 87 ? 7.513 10.315 -21.087 1.00 94.56 87 THR A N 1
ATOM 672 C CA . THR A 1 87 ? 8.597 10.117 -22.061 1.00 94.56 87 THR A CA 1
ATOM 673 C C . THR A 1 87 ? 9.634 9.124 -21.548 1.00 94.56 87 THR A C 1
ATOM 675 O O . THR A 1 87 ? 10.096 8.259 -22.285 1.00 94.56 87 THR A O 1
ATOM 678 N N . GLN A 1 88 ? 9.993 9.240 -20.273 1.00 92.81 88 GLN A N 1
ATOM 679 C CA . GLN A 1 88 ? 10.954 8.389 -19.579 1.00 92.81 88 GLN A CA 1
ATOM 680 C C . GLN A 1 88 ? 10.267 7.354 -18.677 1.00 92.81 88 GLN A C 1
ATOM 682 O O . GLN A 1 88 ? 10.942 6.492 -18.116 1.00 92.81 88 GLN A O 1
ATOM 687 N N . GLY A 1 89 ? 8.941 7.432 -18.520 1.00 95.06 89 GLY A N 1
ATOM 688 C CA . GLY A 1 89 ? 8.171 6.540 -17.654 1.00 95.06 89 GLY A CA 1
ATOM 689 C C . GLY A 1 89 ? 8.438 6.775 -16.166 1.00 95.06 89 GLY A C 1
ATOM 690 O O . GLY A 1 89 ? 8.354 5.831 -15.375 1.00 95.06 89 GLY A O 1
ATOM 691 N N . LEU A 1 90 ? 8.785 8.011 -15.778 1.00 97.56 90 LEU A N 1
ATOM 692 C CA . LEU A 1 90 ? 9.068 8.344 -14.382 1.00 97.56 90 LEU A CA 1
ATOM 693 C C . LEU A 1 90 ? 7.821 8.146 -13.530 1.00 97.56 90 LEU A C 1
ATOM 695 O O . LEU A 1 90 ? 6.710 8.443 -13.970 1.00 97.56 90 LEU A O 1
ATOM 699 N N . ARG A 1 91 ? 8.011 7.642 -12.309 1.00 98.44 91 ARG A N 1
ATOM 700 C CA . ARG A 1 91 ? 6.922 7.290 -11.397 1.00 98.44 91 ARG A CA 1
ATOM 701 C C . ARG A 1 91 ? 6.898 8.169 -10.156 1.00 98.44 91 ARG A C 1
ATOM 703 O O . ARG A 1 91 ? 7.878 8.836 -9.831 1.00 98.44 91 ARG A O 1
ATOM 710 N N . THR A 1 92 ? 5.780 8.121 -9.440 1.00 98.31 92 THR A N 1
ATOM 711 C CA . THR A 1 92 ? 5.608 8.757 -8.124 1.00 98.31 92 THR A CA 1
ATOM 712 C C . THR A 1 92 ? 6.621 8.272 -7.084 1.00 98.31 92 THR A C 1
ATOM 714 O O . THR A 1 92 ? 6.980 9.026 -6.182 1.00 98.31 92 THR A O 1
ATOM 717 N N . ALA A 1 93 ? 7.091 7.027 -7.196 1.00 98.31 93 ALA A N 1
ATOM 718 C CA . ALA A 1 93 ? 8.154 6.473 -6.367 1.00 98.31 93 ALA A CA 1
ATOM 719 C C . ALA A 1 93 ? 9.486 6.413 -7.144 1.00 98.31 93 ALA A C 1
ATOM 721 O O . ALA A 1 93 ? 9.504 5.979 -8.303 1.00 98.31 93 ALA A O 1
ATOM 722 N N . PRO A 1 94 ? 10.618 6.801 -6.525 1.00 98.00 94 PRO A N 1
ATOM 723 C CA . PRO A 1 94 ? 11.928 6.674 -7.151 1.00 98.00 94 PRO A CA 1
ATOM 724 C C . PRO A 1 94 ? 12.351 5.203 -7.244 1.00 98.00 94 PRO A C 1
ATOM 726 O O . PRO A 1 94 ? 12.048 4.399 -6.362 1.00 98.00 94 PRO A O 1
ATOM 729 N N . SER A 1 95 ? 13.110 4.872 -8.291 1.00 97.44 95 SER A N 1
ATOM 730 C CA . SER A 1 95 ? 13.591 3.514 -8.558 1.00 97.44 95 SER A CA 1
ATOM 731 C C . SER A 1 95 ? 15.049 3.512 -9.007 1.00 97.44 95 SER A C 1
ATOM 733 O O . SER A 1 95 ? 15.464 4.350 -9.815 1.00 97.44 95 SER A O 1
ATOM 735 N N . ALA A 1 96 ? 15.831 2.548 -8.514 1.00 94.94 96 ALA A N 1
ATOM 736 C CA . ALA A 1 96 ? 17.232 2.395 -8.889 1.00 94.94 96 ALA A CA 1
ATOM 737 C C . ALA A 1 96 ? 17.355 2.164 -10.402 1.00 94.94 96 ALA A C 1
ATOM 739 O O . ALA A 1 96 ? 16.860 1.173 -10.945 1.00 94.94 96 ALA A O 1
ATOM 740 N N . GLY A 1 97 ? 17.999 3.112 -11.087 1.00 93.75 97 GLY A N 1
ATOM 741 C CA . GLY A 1 97 ? 18.183 3.077 -12.536 1.00 93.75 97 GLY A CA 1
ATOM 742 C C . GLY A 1 97 ? 16.883 3.065 -13.345 1.00 93.75 97 GLY A C 1
ATOM 743 O O . GLY A 1 97 ? 16.930 2.590 -14.475 1.00 93.75 97 GLY A O 1
ATOM 744 N N . ALA A 1 98 ? 15.765 3.531 -12.767 1.00 94.19 98 ALA A N 1
ATOM 745 C CA . ALA A 1 98 ? 14.427 3.476 -13.367 1.00 94.19 98 ALA A CA 1
ATOM 746 C C . ALA A 1 98 ? 14.006 2.051 -13.793 1.00 94.19 98 ALA A C 1
ATOM 748 O O . ALA A 1 98 ? 13.350 1.851 -14.812 1.00 94.19 98 ALA A O 1
ATOM 749 N N . THR A 1 99 ? 14.409 1.035 -13.020 1.00 94.50 99 THR A N 1
ATOM 750 C CA . THR A 1 99 ? 14.101 -0.375 -13.324 1.00 94.50 99 THR A CA 1
ATOM 751 C C . THR A 1 99 ? 12.675 -0.767 -12.936 1.00 94.50 99 THR A C 1
ATOM 753 O O . THR A 1 99 ? 12.106 -1.672 -13.545 1.00 94.50 99 THR A O 1
ATOM 756 N N . TYR A 1 100 ? 12.072 -0.096 -11.953 1.00 96.81 100 TYR A N 1
ATOM 757 C CA . TYR A 1 100 ? 10.707 -0.321 -11.460 1.00 96.81 100 TYR A CA 1
ATOM 758 C C . TYR A 1 100 ? 10.381 -1.809 -11.194 1.00 96.81 100 TYR A C 1
ATOM 760 O O . TYR A 1 100 ? 9.538 -2.395 -11.889 1.00 96.81 100 TYR A O 1
ATOM 768 N N . PRO A 1 101 ? 11.082 -2.472 -10.252 1.00 97.19 101 PRO A N 1
ATOM 769 C CA . PRO A 1 101 ? 10.857 -3.862 -9.854 1.00 97.19 101 PRO A CA 1
ATOM 770 C C . PRO A 1 101 ? 9.564 -4.095 -9.074 1.00 97.19 101 PRO A C 1
ATOM 772 O O . PRO A 1 101 ? 9.176 -5.254 -8.914 1.00 97.19 101 PRO A O 1
ATOM 775 N N . ILE A 1 102 ? 8.921 -3.043 -8.557 1.00 98.56 102 ILE A N 1
ATOM 776 C CA . ILE A 1 102 ? 7.735 -3.186 -7.716 1.00 98.56 102 ILE A CA 1
ATOM 777 C C . ILE A 1 102 ? 6.464 -3.343 -8.556 1.00 98.56 102 ILE A C 1
ATOM 779 O O . ILE A 1 102 ? 6.233 -2.635 -9.535 1.00 98.56 102 ILE A O 1
ATOM 783 N N . THR A 1 103 ? 5.610 -4.286 -8.159 1.00 98.56 103 THR A N 1
ATOM 784 C CA . THR A 1 103 ? 4.270 -4.496 -8.726 1.00 98.56 103 THR A CA 1
ATOM 785 C C . THR A 1 103 ? 3.239 -4.540 -7.608 1.00 98.56 103 THR A C 1
ATOM 787 O O . THR A 1 103 ? 3.438 -5.234 -6.608 1.00 98.56 103 THR A O 1
ATOM 790 N N . LEU A 1 104 ? 2.140 -3.809 -7.795 1.00 98.88 104 LEU A N 1
ATOM 791 C CA . LEU A 1 104 ? 1.036 -3.724 -6.844 1.00 98.88 104 LEU A CA 1
ATOM 792 C C . LEU A 1 104 ? -0.100 -4.659 -7.255 1.00 98.88 104 LEU A C 1
ATOM 794 O O . LEU A 1 104 ? -0.531 -4.640 -8.413 1.00 98.88 104 LEU A O 1
ATOM 798 N N . TYR A 1 105 ? -0.598 -5.433 -6.295 1.00 98.75 105 TYR A N 1
ATOM 799 C CA . TYR A 1 105 ? -1.819 -6.220 -6.435 1.00 98.75 105 TYR A CA 1
ATOM 800 C C . TYR A 1 105 ? -2.863 -5.709 -5.444 1.00 98.75 105 TYR A C 1
ATOM 802 O O . TYR A 1 105 ? -2.603 -5.642 -4.248 1.00 98.75 105 TYR A O 1
ATOM 810 N N . PHE A 1 106 ? -4.031 -5.340 -5.950 1.00 98.62 106 PHE A N 1
ATOM 811 C CA . PHE A 1 106 ? -5.191 -4.877 -5.203 1.00 98.62 106 PHE A CA 1
ATOM 812 C C . PHE A 1 106 ? -6.086 -6.075 -4.920 1.00 98.62 106 PHE A C 1
ATOM 814 O O . PHE A 1 106 ? -6.494 -6.772 -5.846 1.00 98.62 106 PHE A O 1
ATOM 821 N N . VAL A 1 107 ? -6.367 -6.321 -3.648 1.00 98.44 107 VAL A N 1
ATOM 822 C CA . VAL A 1 107 ? -7.141 -7.467 -3.183 1.00 98.44 107 VAL A CA 1
ATOM 823 C C . VAL A 1 107 ? -8.358 -6.964 -2.422 1.00 98.44 107 VAL A C 1
ATOM 825 O O . VAL A 1 107 ? -8.217 -6.287 -1.403 1.00 98.44 107 VAL A O 1
ATOM 828 N N . SER A 1 108 ? -9.545 -7.291 -2.919 1.00 97.00 108 SER A N 1
ATOM 829 C CA . SER A 1 108 ? -10.837 -6.931 -2.326 1.00 97.00 108 SER A CA 1
ATOM 830 C C . SER A 1 108 ? -11.771 -8.145 -2.306 1.00 97.00 108 SER A C 1
ATOM 832 O O . SER A 1 108 ? -11.384 -9.246 -2.701 1.00 97.00 108 SER A O 1
ATOM 834 N N . ALA A 1 109 ? -13.018 -7.942 -1.875 1.00 95.75 109 ALA A N 1
ATOM 835 C CA . ALA A 1 109 ? -14.064 -8.962 -1.961 1.00 95.75 109 ALA A CA 1
ATOM 836 C C . ALA A 1 109 ? -14.302 -9.471 -3.399 1.00 95.75 109 ALA A C 1
ATOM 838 O O . ALA A 1 109 ? -14.718 -10.612 -3.593 1.00 95.75 109 ALA A O 1
ATOM 839 N N . ASP A 1 110 ? -14.022 -8.636 -4.404 1.00 94.44 110 ASP A N 1
ATOM 840 C CA . ASP A 1 110 ? -14.281 -8.956 -5.809 1.00 94.44 110 ASP A CA 1
ATOM 841 C C . ASP A 1 110 ? -13.198 -9.856 -6.419 1.00 94.44 110 ASP A C 1
ATOM 843 O O . ASP A 1 110 ? -13.455 -10.569 -7.394 1.00 94.44 110 ASP A O 1
ATOM 847 N N . GLY A 1 111 ? -11.982 -9.835 -5.869 1.00 96.44 111 GLY A N 1
ATOM 848 C CA . GLY A 1 111 ? -10.860 -10.568 -6.437 1.00 96.44 111 GLY A CA 1
ATOM 849 C C . GLY A 1 111 ? -9.495 -9.946 -6.184 1.00 96.44 111 GLY A C 1
ATOM 850 O O . GLY A 1 111 ? -9.299 -9.081 -5.327 1.00 96.44 111 GLY A O 1
ATOM 851 N N . VAL A 1 112 ? -8.543 -10.407 -6.990 1.00 98.12 112 VAL A N 1
ATOM 852 C CA . VAL A 1 112 ? -7.150 -9.968 -7.012 1.00 98.12 112 VAL A CA 1
ATOM 853 C C . VAL A 1 112 ? -6.872 -9.319 -8.357 1.00 98.12 112 VAL A C 1
ATOM 855 O O . VAL A 1 112 ? -7.014 -9.950 -9.408 1.00 98.12 112 VAL A O 1
ATOM 858 N N . PHE A 1 113 ? -6.407 -8.078 -8.321 1.00 98.31 113 PHE A N 1
ATOM 859 C CA . PHE A 1 113 ? -6.165 -7.270 -9.503 1.00 98.31 113 PHE A CA 1
ATOM 860 C C . PHE A 1 113 ? -4.739 -6.740 -9.516 1.00 98.31 113 PHE A C 1
ATOM 862 O O . PHE A 1 113 ? -4.279 -6.133 -8.556 1.00 98.31 113 PHE A O 1
ATOM 869 N N . ARG A 1 114 ? -4.027 -6.920 -10.621 1.00 98.50 114 ARG A N 1
ATOM 870 C CA . ARG A 1 114 ? -2.689 -6.366 -10.815 1.00 98.50 114 ARG A CA 1
ATOM 871 C C . ARG A 1 114 ? -2.787 -4.969 -11.409 1.00 98.50 114 ARG A C 1
ATOM 873 O O . ARG A 1 114 ? -3.420 -4.783 -12.446 1.00 98.50 114 ARG A O 1
ATOM 880 N N . TYR A 1 115 ? -2.109 -4.003 -10.803 1.00 98.69 115 TYR A N 1
ATOM 881 C CA . TYR A 1 115 ? -2.020 -2.660 -11.365 1.00 98.69 115 TYR A CA 1
ATOM 882 C C . TYR A 1 115 ? -1.082 -2.609 -12.573 1.00 98.69 115 TYR A C 1
ATOM 884 O O . TYR A 1 115 ? 0.038 -3.127 -12.532 1.00 98.69 115 TYR A O 1
ATOM 892 N N . ARG A 1 116 ? -1.547 -1.962 -13.644 1.00 98.19 116 ARG A N 1
ATOM 893 C CA . ARG A 1 116 ? -0.806 -1.691 -14.876 1.00 98.19 116 ARG A CA 1
ATOM 894 C C . ARG A 1 116 ? -0.577 -0.177 -14.999 1.00 98.19 116 ARG A C 1
ATOM 896 O O . ARG A 1 116 ? -1.514 0.543 -15.343 1.00 98.19 116 ARG A O 1
ATOM 903 N N . PRO A 1 117 ? 0.638 0.322 -14.694 1.00 98.00 117 PRO A N 1
ATOM 904 C CA . PRO A 1 117 ? 0.920 1.759 -14.682 1.00 98.00 117 PRO A CA 1
ATOM 905 C C . PRO A 1 117 ? 0.775 2.452 -16.039 1.00 98.00 117 PRO A C 1
ATOM 907 O O . PRO A 1 117 ? 0.310 3.586 -16.079 1.00 98.00 117 PRO A O 1
ATOM 910 N N . GLU A 1 118 ? 1.140 1.775 -17.134 1.00 97.31 118 GLU A N 1
ATOM 911 C CA . GLU A 1 118 ? 1.128 2.349 -18.490 1.00 97.31 118 GLU A CA 1
ATOM 912 C C . GLU A 1 118 ? -0.288 2.715 -18.944 1.00 97.31 118 GLU A C 1
ATOM 914 O O . GLU A 1 118 ? -0.539 3.820 -19.426 1.00 97.31 118 GLU A O 1
ATOM 919 N N . GLU A 1 119 ? -1.235 1.800 -18.729 1.00 97.38 119 GLU A N 1
ATOM 920 C CA . GLU A 1 119 ? -2.649 2.001 -19.043 1.00 97.38 119 GLU A CA 1
ATOM 921 C C . GLU A 1 119 ? -3.424 2.686 -17.918 1.00 97.38 119 GLU A C 1
ATOM 923 O O . GLU A 1 119 ? -4.585 3.042 -18.107 1.00 97.38 119 GLU A O 1
ATOM 928 N N . HIS A 1 120 ? -2.805 2.849 -16.746 1.00 98.38 120 HIS A N 1
ATOM 929 C CA . HIS A 1 120 ? -3.477 3.244 -15.514 1.00 98.38 120 HIS A CA 1
ATOM 930 C C . HIS A 1 120 ? -4.763 2.422 -15.296 1.00 98.38 120 HIS A C 1
ATOM 932 O O . HIS A 1 120 ? -5.882 2.934 -15.284 1.00 98.38 120 HIS A O 1
ATOM 938 N N . ALA A 1 121 ? -4.596 1.102 -15.191 1.00 98.62 121 ALA A N 1
ATOM 939 C CA . ALA A 1 121 ? -5.702 0.150 -15.136 1.00 98.62 121 ALA A CA 1
ATOM 940 C C . ALA A 1 121 ? -5.420 -1.009 -14.173 1.00 98.62 121 ALA A C 1
ATOM 942 O O . ALA A 1 121 ? -4.269 -1.309 -13.846 1.00 98.62 121 ALA A O 1
ATOM 943 N N . LEU A 1 122 ? -6.478 -1.690 -13.740 1.00 98.50 122 LEU A N 1
ATOM 944 C CA . LEU A 1 122 ? -6.414 -2.924 -12.963 1.00 98.50 122 LEU A CA 1
ATOM 945 C C . LEU A 1 122 ? -6.748 -4.122 -13.859 1.00 98.50 122 LEU A C 1
ATOM 947 O O . LEU A 1 122 ? -7.793 -4.158 -14.500 1.00 98.50 122 LEU A O 1
ATOM 951 N N . GLU A 1 123 ? -5.861 -5.110 -13.904 1.00 97.81 123 GLU A N 1
ATOM 952 C CA . GLU A 1 123 ? -6.055 -6.374 -14.618 1.00 97.81 123 GLU A CA 1
ATOM 953 C C . GLU A 1 123 ? -6.425 -7.476 -13.629 1.00 97.81 123 GLU A C 1
ATOM 955 O O . GLU A 1 123 ? -5.666 -7.753 -12.703 1.00 97.81 123 GLU A O 1
ATOM 960 N N . GLU A 1 124 ? -7.564 -8.131 -13.830 1.00 97.12 124 GLU A N 1
ATOM 961 C CA . GLU A 1 124 ? -7.986 -9.254 -12.993 1.00 97.12 124 GLU A CA 1
ATOM 962 C C . GLU A 1 124 ? -7.029 -10.452 -13.139 1.00 97.12 124 GLU A C 1
ATOM 964 O O . GLU A 1 124 ? -6.741 -10.926 -14.243 1.00 97.12 124 GLU A O 1
ATOM 969 N N . VAL A 1 125 ? -6.538 -10.943 -12.000 1.00 96.00 125 VAL A N 1
ATOM 970 C CA . VAL A 1 125 ? -5.615 -12.085 -11.882 1.00 96.00 125 VAL A CA 1
ATOM 971 C C . VAL A 1 125 ? -6.327 -13.306 -11.302 1.00 96.00 125 VAL A C 1
ATOM 973 O O . VAL A 1 125 ? -6.100 -14.440 -11.737 1.00 96.00 125 VAL A O 1
ATOM 976 N N . ALA A 1 126 ? -7.190 -13.078 -10.317 1.00 94.00 126 ALA A N 1
ATOM 977 C CA . ALA A 1 126 ? -8.014 -14.095 -9.687 1.00 94.00 126 ALA A CA 1
ATOM 978 C C . ALA A 1 126 ? -9.351 -13.485 -9.264 1.00 94.00 126 ALA A C 1
ATOM 980 O O . ALA A 1 126 ? -9.411 -12.306 -8.923 1.00 94.00 126 ALA A O 1
ATOM 981 N N . ASN A 1 127 ? -10.392 -14.308 -9.256 1.00 91.31 127 ASN A N 1
ATOM 982 C CA . ASN A 1 127 ? -11.705 -13.947 -8.748 1.00 91.31 127 ASN A CA 1
ATOM 983 C C . ASN A 1 127 ? -11.884 -14.429 -7.303 1.00 91.31 127 ASN A C 1
ATOM 985 O O . ASN A 1 127 ? -11.253 -15.400 -6.879 1.00 91.31 127 ASN A O 1
ATOM 989 N N . GLY A 1 128 ? -12.793 -13.772 -6.585 1.00 91.75 128 GLY A N 1
ATOM 990 C CA . GLY A 1 128 ? -13.190 -14.153 -5.233 1.00 91.75 128 GLY A CA 1
ATOM 991 C C . GLY A 1 128 ? -12.306 -13.568 -4.133 1.00 91.75 128 GLY A C 1
ATOM 992 O O . GLY A 1 128 ? -11.155 -13.189 -4.344 1.00 91.75 128 GLY A O 1
ATOM 993 N N . ASP A 1 129 ? -12.877 -13.500 -2.936 1.00 95.88 129 ASP A N 1
ATOM 994 C CA . ASP A 1 129 ? -12.238 -12.896 -1.776 1.00 95.88 129 ASP A CA 1
ATOM 995 C C . ASP A 1 129 ? -11.167 -13.813 -1.176 1.00 95.88 129 ASP A C 1
ATOM 997 O O . ASP A 1 129 ? -11.464 -14.873 -0.622 1.00 95.88 129 ASP A O 1
ATOM 1001 N N . VAL A 1 130 ? -9.907 -13.387 -1.263 1.00 96.12 130 VAL A N 1
ATOM 1002 C CA . VAL A 1 130 ? -8.762 -14.116 -0.698 1.00 96.12 130 VAL A CA 1
ATOM 1003 C C . VAL A 1 130 ? -8.159 -13.427 0.527 1.00 96.12 130 VAL A C 1
ATOM 1005 O O . VAL A 1 130 ? -7.132 -13.876 1.035 1.00 96.12 130 VAL A O 1
ATOM 1008 N N . ARG A 1 131 ? -8.775 -12.351 1.037 1.00 95.44 131 ARG A N 1
ATOM 1009 C CA . ARG A 1 131 ? -8.228 -11.562 2.157 1.00 95.44 131 ARG A CA 1
ATOM 1010 C C . ARG A 1 131 ? -8.019 -12.394 3.416 1.00 95.44 131 ARG A C 1
ATOM 1012 O O . ARG A 1 131 ? -6.967 -12.300 4.040 1.00 95.44 131 ARG A O 1
ATOM 1019 N N . ALA A 1 132 ? -8.969 -13.270 3.735 1.00 92.88 132 ALA A N 1
ATOM 1020 C CA . ALA A 1 132 ? -8.841 -14.199 4.856 1.00 92.88 132 ALA A CA 1
ATOM 1021 C C . ALA A 1 132 ? -7.757 -15.268 4.626 1.00 92.88 132 ALA A C 1
ATOM 1023 O O . ALA A 1 132 ? -7.054 -15.630 5.561 1.00 92.88 132 ALA A O 1
ATOM 1024 N N . ALA A 1 133 ? -7.575 -15.745 3.391 1.00 92.69 133 ALA A N 1
ATOM 1025 C CA . ALA A 1 133 ? -6.557 -16.750 3.066 1.00 92.69 133 ALA A CA 1
ATOM 1026 C C . ALA A 1 133 ? -5.124 -16.189 3.110 1.00 92.69 133 ALA A C 1
ATOM 1028 O O . ALA A 1 133 ? -4.172 -16.922 3.373 1.00 92.69 133 ALA A O 1
ATOM 1029 N N . MET A 1 134 ? -4.969 -14.882 2.875 1.00 91.94 134 MET A N 1
ATOM 1030 C CA . MET A 1 134 ? -3.703 -14.174 3.074 1.00 91.94 134 MET A CA 1
ATOM 1031 C C . MET A 1 134 ? -3.403 -13.868 4.545 1.00 91.94 134 MET A C 1
ATOM 1033 O O . MET A 1 134 ? -2.252 -13.566 4.869 1.00 91.94 134 MET A O 1
ATOM 1037 N N . ALA A 1 135 ? -4.421 -13.883 5.413 1.00 83.12 135 ALA A N 1
ATOM 1038 C CA . ALA A 1 135 ? -4.276 -13.499 6.808 1.00 83.12 135 ALA A CA 1
ATOM 1039 C C . ALA A 1 135 ? -3.380 -14.506 7.542 1.00 83.12 135 ALA A C 1
ATOM 1041 O O . ALA A 1 135 ? -3.673 -15.698 7.614 1.00 83.12 135 ALA A O 1
ATOM 1042 N N . GLY A 1 136 ? -2.243 -14.015 8.033 1.00 76.25 136 GLY A N 1
ATOM 1043 C CA . GLY A 1 136 ? -1.274 -14.795 8.795 1.00 76.25 136 GLY A CA 1
ATOM 1044 C C . GLY A 1 136 ? -1.416 -14.514 10.287 1.00 76.25 136 GLY A C 1
ATOM 1045 O O . GLY A 1 136 ? -2.487 -14.625 10.872 1.00 76.25 136 GLY A O 1
ATOM 1046 N N . THR A 1 137 ? -0.321 -14.092 10.915 1.00 71.88 137 THR A N 1
ATOM 1047 C CA . THR A 1 137 ? -0.281 -13.719 12.338 1.00 71.88 137 THR A CA 1
ATOM 1048 C C . THR A 1 137 ? -0.640 -12.246 12.578 1.00 71.88 137 THR A C 1
ATOM 1050 O O . THR A 1 137 ? -0.160 -11.637 13.530 1.00 71.88 137 THR A O 1
ATOM 1053 N N . ASP A 1 138 ? -1.430 -11.631 11.698 1.00 77.06 138 ASP A N 1
ATOM 1054 C CA . ASP A 1 138 ? -1.750 -10.194 11.713 1.00 77.06 138 ASP A CA 1
ATOM 1055 C C . ASP A 1 138 ? -2.996 -9.848 12.550 1.00 77.06 138 ASP A C 1
ATOM 1057 O O . ASP A 1 138 ? -3.528 -8.737 12.462 1.00 77.06 138 ASP A O 1
ATOM 1061 N N . GLY A 1 139 ? -3.492 -10.815 13.325 1.00 75.25 139 GLY A N 1
ATOM 1062 C CA . GLY A 1 139 ? -4.687 -10.663 14.152 1.00 75.25 139 GLY A CA 1
ATOM 1063 C C . GLY A 1 139 ? -5.977 -10.465 13.350 1.00 75.25 139 GLY A C 1
ATOM 1064 O O . GLY A 1 139 ? -6.934 -9.929 13.896 1.00 75.25 139 GLY A O 1
ATOM 1065 N N . GLY A 1 140 ? -6.013 -10.848 12.065 1.00 83.19 140 GLY A N 1
ATOM 1066 C CA . GLY A 1 140 ? -7.196 -10.698 11.209 1.00 83.19 140 GLY A CA 1
ATOM 1067 C C . GLY A 1 140 ? -7.336 -9.319 10.553 1.00 83.19 140 GLY A C 1
ATOM 1068 O O . GLY A 1 140 ? -8.347 -9.047 9.904 1.00 83.19 140 GLY A O 1
ATOM 1069 N N . THR A 1 141 ? -6.322 -8.458 10.671 1.00 88.38 141 THR A N 1
ATOM 1070 C CA . THR A 1 141 ? -6.321 -7.102 10.097 1.00 88.38 141 THR A CA 1
ATOM 1071 C C . THR A 1 141 ? -6.588 -7.128 8.585 1.00 88.38 141 THR A C 1
ATOM 1073 O O . THR A 1 141 ? -7.510 -6.463 8.114 1.00 88.38 141 THR A O 1
ATOM 1076 N N . MET A 1 142 ? -5.842 -7.939 7.824 1.00 88.69 142 MET A N 1
ATOM 1077 C CA . MET A 1 142 ? -6.009 -8.113 6.375 1.00 88.69 142 MET A CA 1
ATOM 1078 C C . MET A 1 142 ? -7.389 -8.663 6.012 1.00 88.69 142 MET A C 1
ATOM 1080 O O . MET A 1 142 ? -7.976 -8.220 5.028 1.00 88.69 142 MET A O 1
ATOM 1084 N N . ALA A 1 143 ? -7.919 -9.595 6.810 1.00 89.31 143 ALA A N 1
ATOM 1085 C CA . ALA A 1 143 ? -9.232 -10.192 6.578 1.00 89.31 143 ALA A CA 1
ATOM 1086 C C . ALA A 1 143 ? -10.375 -9.172 6.739 1.00 89.31 143 ALA A C 1
ATOM 1088 O O . ALA A 1 143 ? -11.356 -9.228 6.003 1.00 89.31 143 ALA A O 1
ATOM 1089 N N . SER A 1 144 ? -10.238 -8.235 7.683 1.00 89.81 144 SER A N 1
ATOM 1090 C CA . SER A 1 144 ? -11.255 -7.215 7.979 1.00 89.81 144 SER A CA 1
ATOM 1091 C C . SER A 1 144 ? -11.210 -5.990 7.056 1.00 89.81 144 SER A C 1
ATOM 1093 O O . SER A 1 144 ? -12.240 -5.359 6.824 1.00 89.81 144 SER A O 1
ATOM 1095 N N . ALA A 1 145 ? -10.042 -5.645 6.505 1.00 96.00 145 ALA A N 1
ATOM 1096 C CA . ALA A 1 145 ? -9.881 -4.448 5.684 1.00 96.00 145 ALA A CA 1
ATOM 1097 C C . ALA A 1 145 ? -10.601 -4.582 4.327 1.00 96.00 145 ALA A C 1
ATOM 1099 O O . ALA A 1 145 ? -10.375 -5.574 3.627 1.00 96.00 145 ALA A O 1
ATOM 1100 N N . PRO A 1 146 ? -11.413 -3.596 3.889 1.00 97.12 146 PRO A N 1
ATOM 1101 C CA . PRO A 1 146 ? -12.125 -3.640 2.605 1.00 97.12 146 PRO A CA 1
ATOM 1102 C C . PRO A 1 146 ? -11.184 -3.735 1.391 1.00 97.12 146 PRO A C 1
ATOM 1104 O O . PRO A 1 146 ? -11.569 -4.285 0.358 1.00 97.12 146 PRO A O 1
ATOM 1107 N N . LEU A 1 147 ? -9.946 -3.246 1.522 1.00 98.44 147 LEU A N 1
ATOM 1108 C CA . LEU A 1 147 ? -8.898 -3.362 0.515 1.00 98.44 147 LEU A CA 1
ATOM 1109 C C . LEU A 1 147 ? -7.566 -3.766 1.161 1.00 98.44 147 LEU A C 1
ATOM 1111 O O . LEU A 1 147 ? -7.170 -3.236 2.196 1.00 98.44 147 LEU A O 1
ATOM 1115 N N . SER A 1 148 ? -6.826 -4.652 0.502 1.00 98.31 148 SER A N 1
ATOM 1116 C CA . SER A 1 148 ? -5.402 -4.878 0.760 1.00 98.31 148 SER A CA 1
ATOM 1117 C C . SER A 1 148 ? -4.591 -4.630 -0.509 1.00 98.31 148 SER A C 1
ATOM 1119 O O . SER A 1 148 ? -4.954 -5.110 -1.579 1.00 98.31 148 SER A O 1
ATOM 1121 N N . ILE A 1 149 ? -3.478 -3.904 -0.405 1.00 98.81 149 ILE A N 1
ATOM 1122 C CA . ILE A 1 149 ? -2.512 -3.743 -1.497 1.00 98.81 149 ILE A CA 1
ATOM 1123 C C . ILE A 1 149 ? -1.271 -4.573 -1.177 1.00 98.81 149 ILE A C 1
ATOM 1125 O O . ILE A 1 149 ? -0.507 -4.243 -0.270 1.00 98.81 149 ILE A O 1
ATOM 1129 N N . VAL A 1 150 ? -1.049 -5.645 -1.934 1.00 98.69 150 VAL A N 1
ATOM 1130 C CA . VAL A 1 150 ? 0.167 -6.458 -1.853 1.00 98.69 150 VAL A CA 1
ATOM 1131 C C . VAL A 1 150 ? 1.256 -5.792 -2.688 1.00 98.69 150 VAL A C 1
ATOM 1133 O O . VAL A 1 150 ? 1.151 -5.677 -3.913 1.00 98.69 150 VAL A O 1
ATOM 1136 N N . VAL A 1 151 ? 2.319 -5.360 -2.018 1.00 98.81 151 VAL A N 1
ATOM 1137 C CA . VAL A 1 151 ? 3.511 -4.770 -2.628 1.00 98.81 151 VAL A CA 1
ATOM 1138 C C . VAL A 1 151 ? 4.511 -5.891 -2.872 1.00 98.81 151 VAL A C 1
ATOM 1140 O O . VAL A 1 151 ? 5.080 -6.454 -1.934 1.00 98.81 151 VAL A O 1
ATOM 1143 N N . THR A 1 152 ? 4.717 -6.225 -4.141 1.00 98.62 152 THR A N 1
ATOM 1144 C CA . THR A 1 152 ? 5.642 -7.285 -4.558 1.00 98.62 152 THR A CA 1
ATOM 1145 C C . THR A 1 152 ? 6.863 -6.696 -5.240 1.00 98.62 152 THR A C 1
ATOM 1147 O O . THR A 1 152 ? 6.753 -5.639 -5.857 1.00 98.62 152 THR A O 1
ATOM 1150 N N . GLY A 1 153 ? 8.008 -7.372 -5.177 1.00 97.69 153 GLY A N 1
ATOM 1151 C CA . GLY A 1 153 ? 9.222 -6.936 -5.863 1.00 97.69 153 GLY A CA 1
ATOM 1152 C C . GLY A 1 153 ? 9.941 -8.068 -6.581 1.00 97.69 153 GLY A C 1
ATOM 1153 O O . GLY A 1 153 ? 9.970 -9.198 -6.097 1.00 97.69 153 GLY A O 1
ATOM 1154 N N . SER A 1 154 ? 10.548 -7.749 -7.725 1.00 96.38 154 SER A N 1
ATOM 1155 C CA . SER A 1 154 ? 11.412 -8.670 -8.464 1.00 96.38 154 SER A CA 1
ATOM 1156 C C . SER A 1 154 ? 12.877 -8.249 -8.378 1.00 96.38 154 SER A C 1
ATOM 1158 O O . SER A 1 154 ? 13.335 -7.383 -9.124 1.00 96.38 154 SER A O 1
ATOM 1160 N N . ALA A 1 155 ? 13.637 -8.897 -7.491 1.00 92.75 155 ALA A N 1
ATOM 1161 C CA . ALA A 1 155 ? 15.075 -8.648 -7.375 1.00 92.75 155 ALA A CA 1
ATOM 1162 C C . ALA A 1 155 ? 15.830 -9.020 -8.664 1.00 92.75 155 ALA A C 1
ATOM 1164 O O . ALA A 1 155 ? 16.824 -8.381 -8.993 1.00 92.75 155 ALA A O 1
ATOM 1165 N N . ALA A 1 156 ? 15.334 -10.000 -9.428 1.00 93.12 156 ALA A N 1
ATOM 1166 C CA . ALA A 1 156 ? 15.915 -10.393 -10.711 1.00 93.12 156 ALA A CA 1
ATOM 1167 C C . ALA A 1 156 ? 15.966 -9.217 -11.703 1.00 93.12 156 ALA A C 1
ATOM 1169 O O . ALA A 1 156 ? 17.010 -8.980 -12.304 1.00 93.12 156 ALA A O 1
ATOM 1170 N N . LYS A 1 157 ? 14.887 -8.424 -11.784 1.00 92.06 157 LYS A N 1
ATOM 1171 C CA . LYS A 1 157 ? 14.811 -7.238 -12.653 1.00 92.06 157 LYS A CA 1
ATOM 1172 C C . LYS A 1 157 ? 15.870 -6.187 -12.304 1.00 92.06 157 LYS A C 1
ATOM 1174 O O . LYS A 1 157 ? 16.411 -5.520 -13.176 1.00 92.06 157 LYS A O 1
ATOM 1179 N N . VAL A 1 158 ? 16.186 -6.040 -11.018 1.00 93.88 158 VAL A N 1
ATOM 1180 C CA . VAL A 1 158 ? 17.214 -5.095 -10.554 1.00 93.88 158 VAL A CA 1
ATOM 1181 C C . VAL A 1 158 ? 18.624 -5.669 -10.734 1.00 93.88 158 VAL A C 1
ATOM 1183 O O . VAL A 1 158 ? 19.570 -4.929 -11.013 1.00 93.88 158 VAL A O 1
ATOM 1186 N N . ALA A 1 159 ? 18.778 -6.990 -10.601 1.00 93.62 159 ALA A N 1
ATOM 1187 C CA . ALA A 1 159 ? 20.061 -7.685 -10.675 1.00 93.62 159 ALA A CA 1
ATOM 1188 C C . ALA A 1 159 ? 20.739 -7.579 -12.046 1.00 93.62 159 ALA A C 1
ATOM 1190 O O . ALA A 1 159 ? 21.969 -7.596 -12.099 1.00 93.62 159 ALA A O 1
ATOM 1191 N N . GLU A 1 160 ? 19.968 -7.385 -13.121 1.00 90.50 160 GLU A N 1
ATOM 1192 C CA . GLU A 1 160 ? 20.487 -7.116 -14.472 1.00 90.50 160 GLU A CA 1
ATOM 1193 C C . GLU A 1 160 ? 21.495 -5.959 -14.491 1.00 90.50 160 GLU A C 1
ATOM 1195 O O . GLU A 1 160 ? 22.494 -6.010 -15.207 1.00 90.50 160 GLU A O 1
ATOM 1200 N N . ARG A 1 161 ? 21.272 -4.936 -13.655 1.00 91.75 161 ARG A N 1
ATOM 1201 C CA . ARG A 1 161 ? 22.130 -3.748 -13.574 1.00 91.75 161 ARG A CA 1
ATOM 1202 C C . ARG A 1 161 ? 22.943 -3.670 -12.287 1.00 91.75 161 ARG A C 1
ATOM 1204 O O . ARG A 1 161 ? 24.081 -3.210 -12.315 1.00 91.75 161 ARG A O 1
ATOM 1211 N N . PHE A 1 162 ? 22.373 -4.114 -11.170 1.00 91.94 162 PHE A N 1
ATOM 1212 C CA . PHE A 1 162 ? 22.924 -3.882 -9.832 1.00 91.94 162 PHE A CA 1
ATOM 1213 C C . PHE A 1 162 ? 23.226 -5.170 -9.059 1.00 91.94 162 PHE A C 1
ATOM 1215 O O . PHE A 1 162 ? 23.337 -5.124 -7.846 1.00 91.94 162 PHE A O 1
ATOM 1222 N N . ARG A 1 163 ? 23.306 -6.327 -9.730 1.00 92.38 163 ARG A N 1
ATOM 1223 C CA . ARG A 1 163 ? 23.748 -7.632 -9.196 1.00 92.38 163 ARG A CA 1
ATOM 1224 C C . ARG A 1 163 ? 23.505 -7.861 -7.691 1.00 92.38 163 ARG A C 1
ATOM 1226 O O . ARG A 1 163 ? 22.416 -8.292 -7.322 1.00 92.38 163 ARG A O 1
ATOM 1233 N N . GLN A 1 164 ? 24.509 -7.628 -6.836 1.00 92.25 164 GLN A N 1
ATOM 1234 C CA . GLN A 1 164 ? 24.473 -7.989 -5.411 1.00 92.25 164 GLN A CA 1
ATOM 1235 C C . GLN A 1 164 ? 23.588 -7.038 -4.588 1.00 92.25 164 GLN A C 1
ATOM 1237 O O . GLN A 1 164 ? 22.964 -7.448 -3.612 1.00 92.25 164 GLN A O 1
ATOM 1242 N N . GLU A 1 165 ? 23.461 -5.787 -5.019 1.00 93.88 165 GLU A N 1
ATOM 1243 C CA . GLU A 1 165 ? 22.672 -4.733 -4.385 1.00 93.88 165 GLU A CA 1
ATOM 1244 C C . GLU A 1 165 ? 21.183 -4.792 -4.763 1.00 93.88 165 GLU A C 1
ATOM 1246 O O . GLU A 1 165 ? 20.355 -4.083 -4.184 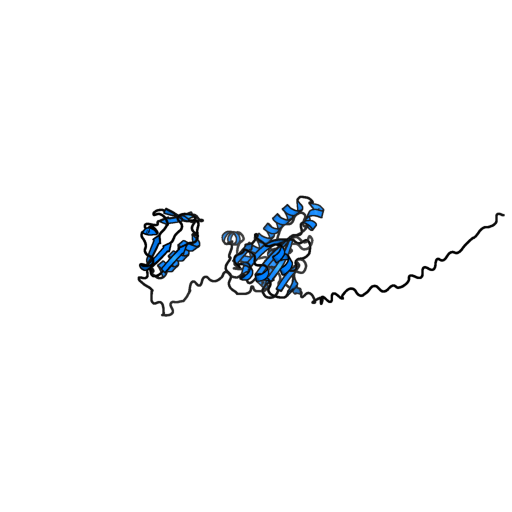1.00 93.88 165 GLU A O 1
ATOM 1251 N N . ALA A 1 166 ? 20.815 -5.669 -5.701 1.00 95.38 166 ALA A N 1
ATOM 1252 C CA . ALA A 1 166 ? 19.466 -5.797 -6.240 1.00 95.38 166 ALA A CA 1
ATOM 1253 C C . ALA A 1 166 ? 18.385 -5.947 -5.164 1.00 95.38 166 ALA A C 1
ATOM 1255 O O . ALA A 1 166 ? 17.350 -5.274 -5.206 1.00 95.38 166 ALA A O 1
ATOM 1256 N N . ARG A 1 167 ? 18.636 -6.798 -4.163 1.00 95.00 167 ARG A N 1
ATOM 1257 C CA . ARG A 1 167 ? 17.709 -7.002 -3.043 1.00 95.00 167 ARG A CA 1
ATOM 1258 C C . ARG A 1 167 ? 17.540 -5.723 -2.225 1.00 95.00 167 ARG A C 1
ATOM 1260 O O . ARG A 1 167 ? 16.415 -5.367 -1.891 1.00 95.00 167 ARG A O 1
ATOM 1267 N N . THR A 1 168 ? 18.637 -5.035 -1.922 1.00 96.75 168 THR A N 1
ATOM 1268 C CA . THR A 1 168 ? 18.627 -3.792 -1.143 1.00 96.75 168 THR A CA 1
ATOM 1269 C C . THR A 1 168 ? 17.810 -2.718 -1.848 1.00 96.75 168 THR A C 1
ATOM 1271 O O . THR A 1 168 ? 16.896 -2.158 -1.248 1.00 96.75 168 THR A O 1
ATOM 1274 N N . TYR A 1 169 ? 18.060 -2.483 -3.137 1.00 97.38 169 TYR A N 1
ATOM 1275 C CA . TYR A 1 169 ? 17.305 -1.490 -3.903 1.00 97.38 169 TYR A CA 1
ATOM 1276 C C . TYR A 1 169 ? 15.826 -1.848 -4.052 1.00 97.38 169 TYR A C 1
ATOM 1278 O O . TYR A 1 169 ? 14.978 -0.968 -3.931 1.00 97.38 169 TYR A O 1
ATOM 1286 N N . THR A 1 170 ? 15.505 -3.133 -4.228 1.00 97.81 170 THR A N 1
ATOM 1287 C CA . THR A 1 170 ? 14.108 -3.589 -4.275 1.00 97.81 170 THR A CA 1
ATOM 1288 C C . THR A 1 170 ? 13.377 -3.273 -2.965 1.00 97.81 170 THR A C 1
ATOM 1290 O O . THR A 1 170 ? 12.247 -2.791 -2.986 1.00 97.81 170 THR A O 1
ATOM 1293 N N . LEU A 1 171 ? 14.016 -3.504 -1.813 1.00 97.69 171 LEU A N 1
ATOM 1294 C CA . LEU A 1 171 ? 13.416 -3.222 -0.504 1.00 97.69 171 LEU A CA 1
ATOM 1295 C C . LEU A 1 171 ? 13.270 -1.720 -0.229 1.00 97.69 171 LEU A C 1
ATOM 1297 O O . LEU A 1 171 ? 12.240 -1.307 0.300 1.00 97.69 171 LEU A O 1
ATOM 1301 N N . LEU A 1 172 ? 14.260 -0.906 -0.610 1.00 98.12 172 LEU A N 1
ATOM 1302 C CA . LEU A 1 172 ? 14.168 0.554 -0.500 1.00 98.12 172 LEU A CA 1
ATOM 1303 C C . LEU A 1 172 ? 12.985 1.092 -1.312 1.00 98.12 172 LEU A C 1
ATOM 1305 O O . LEU A 1 172 ? 12.183 1.870 -0.800 1.00 98.12 172 LEU A O 1
ATOM 1309 N N . GLU A 1 173 ? 12.825 0.624 -2.551 1.00 98.25 173 GLU A N 1
ATOM 1310 C CA . GLU A 1 173 ? 11.698 1.021 -3.394 1.00 98.25 173 GLU A CA 1
ATOM 1311 C C . GLU A 1 173 ? 10.354 0.569 -2.821 1.00 98.25 173 GLU A C 1
ATOM 1313 O O . GLU A 1 173 ? 9.414 1.361 -2.786 1.00 98.25 173 GLU A O 1
ATOM 1318 N N . ALA A 1 174 ? 10.258 -0.659 -2.298 1.00 98.56 174 ALA A N 1
ATOM 1319 C CA . ALA A 1 174 ? 9.046 -1.120 -1.621 1.00 98.56 174 ALA A CA 1
ATOM 1320 C C . ALA A 1 174 ? 8.652 -0.191 -0.458 1.00 98.56 174 ALA A C 1
ATOM 1322 O O . ALA A 1 174 ? 7.466 0.091 -0.278 1.00 98.56 174 ALA A O 1
ATOM 1323 N N . GLY A 1 175 ? 9.634 0.324 0.291 1.00 98.69 175 GLY A N 1
ATOM 1324 C CA . GLY A 1 175 ? 9.431 1.326 1.338 1.00 98.69 175 GLY A CA 1
ATOM 1325 C C . GLY A 1 175 ? 8.887 2.652 0.801 1.00 98.69 175 GLY A C 1
ATOM 1326 O O . GLY A 1 175 ? 7.877 3.135 1.310 1.00 98.69 175 GLY A O 1
ATOM 1327 N N . HIS A 1 176 ? 9.492 3.210 -0.255 1.00 98.81 176 HIS A N 1
ATOM 1328 C CA . HIS A 1 176 ? 9.018 4.454 -0.883 1.00 98.81 176 HIS A CA 1
ATOM 1329 C C . HIS A 1 176 ? 7.573 4.334 -1.379 1.00 98.81 176 HIS A C 1
ATOM 1331 O O . HIS A 1 176 ? 6.726 5.170 -1.073 1.00 98.81 176 HIS A O 1
ATOM 1337 N N . VAL A 1 177 ? 7.281 3.251 -2.100 1.00 98.88 177 VAL A N 1
ATOM 1338 C CA . VAL A 1 177 ? 5.950 2.954 -2.643 1.00 98.88 177 VAL A CA 1
ATOM 1339 C C . VAL A 1 177 ? 4.925 2.835 -1.525 1.00 98.88 177 VAL A C 1
ATOM 1341 O O . VAL A 1 177 ? 3.859 3.444 -1.585 1.00 98.88 177 VAL A O 1
ATOM 1344 N N . THR A 1 178 ? 5.262 2.077 -0.481 1.00 98.88 178 THR A N 1
ATOM 1345 C CA . THR A 1 178 ? 4.380 1.882 0.671 1.00 98.88 178 THR A CA 1
ATOM 1346 C C . THR A 1 178 ? 4.117 3.205 1.382 1.00 98.88 178 THR A C 1
ATOM 1348 O O . THR A 1 178 ? 2.969 3.505 1.695 1.00 98.88 178 THR A O 1
ATOM 1351 N N . GLN A 1 179 ? 5.139 4.037 1.585 1.00 98.88 179 GLN A N 1
ATOM 1352 C CA . GLN A 1 179 ? 4.965 5.330 2.242 1.00 98.88 179 GLN A CA 1
ATOM 1353 C C . GLN A 1 179 ? 4.090 6.287 1.423 1.00 98.88 179 GLN A C 1
ATOM 1355 O O . GLN A 1 179 ? 3.233 6.951 2.006 1.00 98.88 179 GLN A O 1
ATOM 1360 N N . ASN A 1 180 ? 4.228 6.315 0.093 1.00 98.88 180 ASN A N 1
ATOM 1361 C CA . ASN A 1 180 ? 3.332 7.093 -0.767 1.00 98.88 180 ASN A CA 1
ATOM 1362 C C . ASN A 1 180 ? 1.870 6.659 -0.596 1.00 98.88 180 ASN A C 1
ATOM 1364 O O . ASN A 1 180 ? 0.992 7.505 -0.448 1.00 98.88 180 ASN A O 1
ATOM 1368 N N . ILE A 1 181 ? 1.609 5.347 -0.569 1.00 98.94 181 ILE A N 1
ATOM 1369 C CA . ILE A 1 181 ? 0.263 4.793 -0.361 1.00 98.94 181 ILE A CA 1
ATOM 1370 C C . ILE A 1 181 ? -0.290 5.213 1.007 1.00 98.94 181 ILE A C 1
ATOM 1372 O O . ILE A 1 181 ? -1.437 5.642 1.096 1.00 98.94 181 ILE A O 1
ATOM 1376 N N . LEU A 1 182 ? 0.521 5.136 2.067 1.00 98.94 182 LEU A N 1
ATOM 1377 C CA . LEU A 1 182 ? 0.106 5.521 3.419 1.00 98.94 182 LEU A CA 1
ATOM 1378 C C . LEU A 1 182 ? -0.238 7.012 3.521 1.00 98.94 182 LEU A C 1
ATOM 1380 O O . LEU A 1 182 ? -1.233 7.362 4.149 1.00 98.94 182 LEU A O 1
ATOM 1384 N N . LEU A 1 183 ? 0.558 7.890 2.908 1.00 98.88 183 LEU A N 1
ATOM 1385 C CA . LEU A 1 183 ? 0.277 9.328 2.891 1.00 98.88 183 LEU A CA 1
ATOM 1386 C C . LEU A 1 183 ? -0.951 9.647 2.035 1.00 98.88 183 LEU A C 1
ATOM 1388 O O . LEU A 1 183 ? -1.801 10.433 2.445 1.00 98.88 183 LEU A O 1
ATOM 1392 N N . GLN A 1 184 ? -1.095 8.992 0.882 1.00 98.81 184 GLN A N 1
ATOM 1393 C CA . GLN A 1 184 ? -2.265 9.171 0.033 1.00 98.81 184 GLN A CA 1
ATOM 1394 C C . GLN A 1 184 ? -3.551 8.695 0.718 1.00 98.81 184 GLN A C 1
ATOM 1396 O O . GLN A 1 184 ? -4.580 9.344 0.549 1.00 98.81 184 GLN A O 1
ATOM 1401 N N . ALA A 1 185 ? -3.500 7.614 1.503 1.00 98.69 185 ALA A N 1
ATOM 1402 C CA . ALA A 1 185 ? -4.629 7.156 2.309 1.00 98.69 185 ALA A CA 1
ATOM 1403 C C . ALA A 1 185 ? -5.082 8.241 3.300 1.00 98.69 185 ALA A C 1
ATOM 1405 O O . ALA A 1 185 ? -6.269 8.546 3.349 1.00 98.69 185 ALA A O 1
ATOM 1406 N N . VAL A 1 186 ? -4.147 8.911 3.987 1.00 98.50 186 VAL A N 1
ATOM 1407 C CA . VAL A 1 186 ? -4.462 10.051 4.870 1.00 98.50 186 VAL A CA 1
ATOM 1408 C C . VAL A 1 186 ? -5.161 11.177 4.104 1.00 98.50 186 VAL A C 1
ATOM 1410 O O . VAL A 1 186 ? -6.179 11.687 4.560 1.00 98.50 186 VAL A O 1
ATOM 1413 N N . CYS A 1 187 ? -4.664 11.544 2.919 1.00 98.31 187 CYS A N 1
ATOM 1414 C CA . CYS A 1 187 ? -5.290 12.579 2.086 1.00 98.31 187 CYS A CA 1
ATOM 1415 C C . CYS A 1 187 ? -6.689 12.196 1.568 1.00 98.31 187 CYS A C 1
ATOM 1417 O O . CYS A 1 187 ? -7.431 13.067 1.120 1.00 98.31 187 CYS A O 1
ATOM 1419 N N . LEU A 1 188 ? -7.032 10.906 1.583 1.00 97.69 188 LEU A N 1
ATOM 1420 C CA . LEU A 1 188 ? -8.332 10.364 1.179 1.00 97.69 188 LEU A CA 1
ATOM 1421 C C . LEU A 1 188 ? -9.256 10.075 2.370 1.00 97.69 188 LEU A C 1
ATOM 1423 O O . LEU A 1 188 ? -10.317 9.486 2.159 1.00 97.69 188 LEU A O 1
ATOM 1427 N N . ASP A 1 189 ? -8.847 10.468 3.580 1.00 96.56 189 ASP A N 1
ATOM 1428 C CA . ASP A 1 189 ? -9.534 10.177 4.843 1.00 96.56 189 ASP A CA 1
ATOM 1429 C C . ASP A 1 189 ? -9.719 8.668 5.098 1.00 96.56 189 ASP A C 1
ATOM 1431 O O . ASP A 1 189 ? -10.753 8.184 5.553 1.00 96.56 189 ASP A O 1
ATOM 1435 N N . LEU A 1 190 ? -8.688 7.893 4.751 1.00 98.12 190 LEU A N 1
ATOM 1436 C CA . LEU A 1 190 ? -8.624 6.451 4.951 1.00 98.12 190 LEU A CA 1
ATOM 1437 C C . LEU A 1 190 ? -7.591 6.098 6.023 1.00 98.12 190 LEU A C 1
ATOM 1439 O O . LEU A 1 190 ? -6.510 6.686 6.114 1.00 98.12 190 LEU A O 1
ATOM 1443 N N . GLY A 1 191 ? -7.897 5.057 6.789 1.00 97.88 191 GLY A N 1
ATOM 1444 C CA . GLY A 1 191 ? -6.929 4.354 7.611 1.00 97.88 191 GLY A CA 1
ATOM 1445 C C . GLY A 1 191 ? -6.111 3.373 6.773 1.00 97.88 191 GLY A C 1
ATOM 1446 O O . GLY A 1 191 ? -6.623 2.742 5.846 1.00 97.88 191 GLY A O 1
ATOM 1447 N N . ALA A 1 192 ? -4.836 3.204 7.120 1.00 98.38 192 ALA A N 1
ATOM 1448 C CA . ALA A 1 192 ? -3.990 2.185 6.516 1.00 98.38 192 ALA A CA 1
ATOM 1449 C C . ALA A 1 192 ? -2.943 1.651 7.500 1.00 98.38 192 ALA A C 1
ATOM 1451 O O . ALA A 1 192 ? -2.516 2.358 8.416 1.00 98.38 192 ALA A O 1
ATOM 1452 N N . VAL A 1 193 ? -2.482 0.418 7.287 1.00 97.56 193 VAL A N 1
ATOM 1453 C CA . VAL A 1 193 ? -1.378 -0.184 8.046 1.00 97.56 193 VAL A CA 1
ATOM 1454 C C . VAL A 1 193 ? -0.486 -1.034 7.138 1.00 97.56 193 VAL A C 1
ATOM 1456 O O . VAL A 1 193 ? -0.989 -1.917 6.444 1.00 97.56 193 VAL A O 1
ATOM 1459 N N . PRO A 1 194 ? 0.843 -0.804 7.140 1.00 97.69 194 PRO A N 1
ATOM 1460 C CA . PRO A 1 194 ? 1.783 -1.687 6.466 1.00 97.69 194 PRO A CA 1
ATOM 1461 C C . PRO A 1 194 ? 2.089 -2.912 7.338 1.00 97.69 194 PRO A C 1
ATOM 1463 O O . PRO A 1 194 ? 2.393 -2.791 8.527 1.00 97.69 194 PRO A O 1
ATOM 1466 N N . ILE A 1 195 ? 2.051 -4.095 6.735 1.00 95.56 195 ILE A N 1
ATOM 1467 C CA . ILE A 1 195 ? 2.279 -5.388 7.380 1.00 95.56 195 ILE A CA 1
ATOM 1468 C C . ILE A 1 195 ? 3.463 -6.061 6.684 1.00 95.56 195 ILE A C 1
ATOM 1470 O O . ILE A 1 195 ? 3.397 -6.383 5.498 1.00 95.56 195 ILE A O 1
ATOM 1474 N N . GLY A 1 196 ? 4.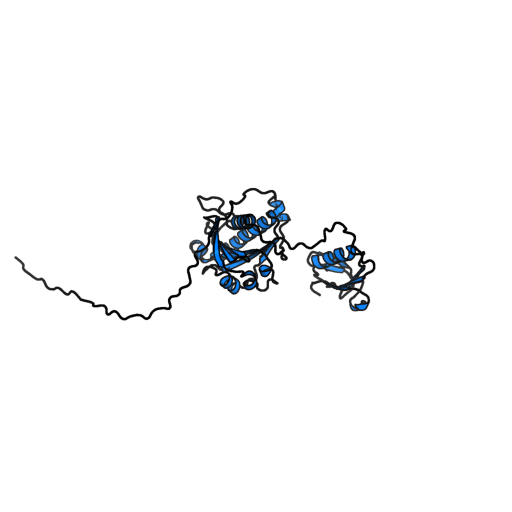564 -6.241 7.421 1.00 92.12 196 GLY A N 1
ATOM 1475 C CA . GLY A 1 196 ? 5.779 -6.915 6.936 1.00 92.12 196 GLY A CA 1
ATOM 1476 C C . GLY A 1 196 ? 5.949 -8.353 7.441 1.00 92.12 196 GLY A C 1
ATOM 1477 O O . GLY A 1 196 ? 6.703 -9.125 6.853 1.00 92.12 196 GLY A O 1
ATOM 1478 N N . GLY A 1 197 ? 5.245 -8.731 8.515 1.00 89.44 197 GLY A N 1
ATOM 1479 C CA . GLY A 1 197 ? 5.220 -10.096 9.047 1.00 89.44 197 GLY A CA 1
ATOM 1480 C C . GLY A 1 197 ? 4.303 -10.990 8.217 1.00 89.44 197 GLY A C 1
ATOM 1481 O O . GLY A 1 197 ? 3.181 -11.263 8.627 1.00 89.44 197 GLY A O 1
ATOM 1482 N N . LEU A 1 198 ? 4.757 -11.378 7.025 1.00 91.25 198 LEU A N 1
ATOM 1483 C CA . LEU A 1 198 ? 3.956 -12.111 6.044 1.00 91.25 198 LEU A CA 1
ATOM 1484 C C . LEU A 1 198 ? 4.339 -13.590 5.992 1.00 91.25 198 LEU A C 1
ATOM 1486 O O . LEU A 1 198 ? 5.521 -13.920 5.863 1.00 91.25 198 LEU A O 1
ATOM 1490 N N . ASP A 1 199 ? 3.337 -14.469 5.928 1.00 93.75 199 ASP A N 1
ATOM 1491 C CA . ASP A 1 199 ? 3.534 -15.774 5.300 1.00 93.75 199 ASP A CA 1
ATOM 1492 C C . ASP A 1 199 ? 3.589 -15.561 3.782 1.00 93.75 199 ASP A C 1
ATOM 1494 O O . ASP A 1 199 ? 2.577 -15.462 3.082 1.00 93.75 199 ASP A O 1
ATOM 1498 N N . LYS A 1 200 ? 4.815 -15.445 3.266 1.00 93.81 200 LYS A N 1
ATOM 1499 C CA . LYS A 1 200 ? 5.048 -15.163 1.847 1.00 93.81 200 LYS A CA 1
ATOM 1500 C C . LYS A 1 200 ? 4.459 -16.229 0.932 1.00 93.81 200 LYS A C 1
ATOM 1502 O O . LYS A 1 200 ? 4.086 -15.899 -0.193 1.00 93.81 200 LYS A O 1
ATOM 1507 N N . ARG A 1 201 ? 4.382 -17.483 1.384 1.00 94.44 201 ARG A N 1
ATOM 1508 C CA . ARG A 1 201 ? 3.846 -18.587 0.587 1.00 94.44 201 ARG A CA 1
ATOM 1509 C C . ARG A 1 201 ? 2.333 -18.446 0.465 1.00 94.44 201 ARG A C 1
ATOM 1511 O O . ARG A 1 201 ? 1.838 -18.433 -0.659 1.00 94.44 201 ARG A O 1
ATOM 1518 N N . LEU A 1 202 ? 1.630 -18.240 1.582 1.00 94.19 202 LEU A N 1
ATOM 1519 C CA . LEU A 1 202 ? 0.176 -18.036 1.580 1.00 94.19 202 LEU A CA 1
ATOM 1520 C C . LEU A 1 202 ? -0.232 -16.830 0.732 1.00 94.19 202 LEU A C 1
ATOM 1522 O O . LEU A 1 202 ? -1.131 -16.949 -0.100 1.00 94.19 202 LEU A O 1
ATOM 1526 N N . VAL A 1 203 ? 0.462 -15.695 0.874 1.00 96.25 203 VAL A N 1
ATOM 1527 C CA . VAL A 1 203 ? 0.195 -14.499 0.056 1.00 96.25 203 VAL A CA 1
ATOM 1528 C C . VAL A 1 203 ? 0.443 -14.783 -1.429 1.00 96.25 203 VAL A C 1
ATOM 1530 O O . VAL A 1 203 ? -0.375 -14.414 -2.270 1.00 96.25 203 VAL A O 1
ATOM 1533 N N . SER A 1 204 ? 1.543 -15.465 -1.766 1.00 96.44 204 SER A N 1
ATOM 1534 C CA . SER A 1 204 ? 1.890 -15.758 -3.164 1.00 96.44 204 SER A CA 1
ATOM 1535 C C . SER A 1 204 ? 0.892 -16.685 -3.845 1.00 96.44 204 SER A C 1
ATOM 1537 O O . SER A 1 204 ? 0.475 -16.418 -4.974 1.00 96.44 204 SER A O 1
ATOM 1539 N N . GLU A 1 205 ? 0.497 -17.759 -3.162 1.00 95.12 205 GLU A N 1
ATOM 1540 C CA . GLU A 1 205 ? -0.458 -18.745 -3.668 1.00 95.12 205 GLU A CA 1
ATOM 1541 C C . GLU A 1 205 ? -1.863 -18.144 -3.790 1.00 95.12 205 GLU A C 1
ATOM 1543 O O . GLU A 1 205 ? -2.475 -18.233 -4.858 1.00 95.12 205 GLU A O 1
ATOM 1548 N N . SER A 1 206 ? -2.340 -17.465 -2.740 1.00 95.12 206 SER A N 1
ATOM 1549 C CA . SER A 1 206 ? -3.687 -16.877 -2.692 1.00 95.12 206 SER A CA 1
ATOM 1550 C C . SER A 1 206 ? -3.876 -15.794 -3.754 1.00 95.12 206 SER A C 1
ATOM 1552 O O . SER A 1 206 ? -4.884 -15.780 -4.457 1.00 95.12 206 SER A O 1
ATOM 1554 N N . CYS A 1 207 ? -2.875 -14.927 -3.937 1.00 96.06 207 CYS A N 1
ATOM 1555 C CA . CYS A 1 207 ? -2.922 -13.860 -4.939 1.00 96.06 207 CYS A CA 1
ATOM 1556 C C . CYS A 1 207 ? -2.501 -14.296 -6.343 1.00 96.06 207 CYS A C 1
ATOM 1558 O O . CYS A 1 207 ? -2.516 -13.473 -7.260 1.00 96.06 207 CYS A O 1
ATOM 1560 N N . ARG A 1 208 ? -2.092 -15.560 -6.525 1.00 95.81 208 ARG A N 1
ATOM 1561 C CA . ARG A 1 208 ? -1.535 -16.077 -7.786 1.00 95.81 208 ARG A CA 1
ATOM 1562 C C . ARG A 1 208 ? -0.444 -15.159 -8.347 1.00 95.81 208 ARG A C 1
ATOM 1564 O O . ARG A 1 208 ? -0.446 -14.819 -9.534 1.00 95.81 208 ARG A O 1
ATOM 1571 N N . LEU A 1 209 ? 0.466 -14.729 -7.472 1.00 95.62 209 LEU A N 1
ATOM 1572 C CA . LEU A 1 209 ? 1.524 -13.791 -7.835 1.00 95.62 209 LEU A CA 1
ATOM 1573 C C . LEU A 1 209 ? 2.391 -14.360 -8.964 1.00 95.62 209 LEU A C 1
ATOM 1575 O O . LEU A 1 209 ? 2.633 -15.567 -9.058 1.00 95.62 209 LEU A O 1
ATOM 1579 N N . ALA A 1 210 ? 2.869 -13.474 -9.838 1.00 91.94 210 ALA A N 1
ATOM 1580 C CA . ALA A 1 210 ? 3.787 -13.862 -10.900 1.00 91.94 210 ALA A CA 1
ATOM 1581 C C . ALA A 1 210 ? 5.069 -14.489 -10.322 1.00 91.94 210 ALA A C 1
ATOM 1583 O O . ALA A 1 210 ? 5.584 -14.062 -9.289 1.00 91.94 210 ALA A O 1
ATOM 1584 N N . ARG A 1 211 ? 5.626 -15.488 -11.017 1.00 90.75 211 ARG A N 1
ATOM 1585 C CA . ARG A 1 211 ? 6.905 -16.094 -10.616 1.00 90.75 211 ARG A CA 1
ATOM 1586 C C . ARG A 1 211 ? 8.008 -15.034 -10.558 1.00 90.75 211 ARG A C 1
ATOM 1588 O O . ARG A 1 211 ? 8.106 -14.201 -11.453 1.00 90.75 211 ARG A O 1
ATOM 1595 N N . GLY A 1 212 ? 8.841 -15.096 -9.519 1.00 90.19 212 GLY A N 1
ATOM 1596 C CA . GLY A 1 212 ? 9.934 -14.142 -9.304 1.00 90.19 212 GLY A CA 1
ATOM 1597 C C . GLY A 1 212 ? 9.497 -12.779 -8.755 1.00 90.19 212 GLY A C 1
ATOM 1598 O O . GLY A 1 212 ? 10.307 -11.852 -8.762 1.00 90.19 212 GLY A O 1
ATOM 1599 N N . HIS A 1 213 ? 8.241 -12.650 -8.309 1.00 94.12 213 HIS A N 1
ATOM 1600 C CA . HIS A 1 213 ? 7.748 -11.516 -7.533 1.00 94.12 213 HIS A CA 1
ATOM 1601 C C . HIS A 1 213 ? 7.518 -11.954 -6.089 1.00 94.12 213 HIS A C 1
ATOM 1603 O O . HIS A 1 213 ? 6.561 -12.670 -5.798 1.00 94.12 213 HIS A O 1
ATOM 1609 N N . ASP A 1 214 ? 8.376 -11.492 -5.187 1.00 96.25 214 ASP A N 1
ATOM 1610 C CA . ASP A 1 214 ? 8.239 -11.786 -3.766 1.00 96.25 214 ASP A CA 1
ATOM 1611 C C . ASP A 1 214 ? 7.300 -10.765 -3.117 1.00 96.25 214 ASP A C 1
ATOM 1613 O O . ASP A 1 214 ? 7.475 -9.566 -3.349 1.00 96.25 214 ASP A O 1
ATOM 1617 N N . PRO A 1 215 ? 6.342 -11.176 -2.270 1.00 97.44 215 PRO A N 1
ATOM 1618 C CA . PRO A 1 215 ? 5.603 -10.236 -1.438 1.00 97.44 215 PRO A CA 1
ATOM 1619 C C . PRO A 1 215 ? 6.542 -9.632 -0.382 1.00 97.44 215 PRO A C 1
ATOM 1621 O O . PRO A 1 215 ? 7.261 -10.347 0.330 1.00 97.44 215 PRO A O 1
ATOM 1624 N N . LEU A 1 216 ? 6.555 -8.300 -0.311 1.00 97.56 216 LEU A N 1
ATOM 1625 C CA . LEU A 1 216 ? 7.434 -7.511 0.560 1.00 97.56 216 LEU A CA 1
ATOM 1626 C C . LEU A 1 216 ? 6.646 -6.783 1.649 1.00 97.56 216 LEU A C 1
ATOM 1628 O O . LEU A 1 216 ? 7.081 -6.757 2.796 1.00 97.56 216 LEU A O 1
ATOM 1632 N N . TYR A 1 217 ? 5.479 -6.249 1.289 1.00 96.81 217 TYR A N 1
ATOM 1633 C CA . TYR A 1 217 ? 4.504 -5.676 2.211 1.00 96.81 217 TYR A CA 1
ATOM 1634 C C . TYR A 1 217 ? 3.087 -6.050 1.788 1.00 96.81 217 TYR A C 1
ATOM 1636 O O . TYR A 1 217 ? 2.811 -6.249 0.604 1.00 96.81 217 TYR A O 1
ATOM 1644 N N . VAL A 1 218 ? 2.177 -6.065 2.756 1.00 98.19 218 VAL A N 1
ATOM 1645 C CA . VAL A 1 218 ? 0.745 -5.881 2.509 1.00 98.19 218 VAL A CA 1
ATOM 1646 C C . VAL A 1 218 ? 0.312 -4.604 3.212 1.00 98.19 218 VAL A C 1
ATOM 1648 O O . VAL A 1 218 ? 0.636 -4.405 4.380 1.00 98.19 218 VAL A O 1
ATOM 1651 N N . VAL A 1 219 ? -0.394 -3.725 2.510 1.00 98.62 219 VAL A N 1
ATOM 1652 C CA . VAL A 1 219 ? -1.011 -2.534 3.096 1.00 98.62 219 VAL A CA 1
ATOM 1653 C C . VAL A 1 219 ? -2.505 -2.792 3.208 1.00 98.62 219 VAL A C 1
ATOM 1655 O O . VAL A 1 219 ? -3.192 -2.813 2.190 1.00 98.62 219 VAL A O 1
ATOM 1658 N N . ALA A 1 220 ? -3.003 -3.006 4.423 1.00 98.19 220 ALA A N 1
ATOM 1659 C CA . ALA A 1 220 ? -4.438 -3.083 4.682 1.00 98.19 220 ALA A CA 1
ATOM 1660 C C . ALA A 1 220 ? -5.003 -1.657 4.763 1.00 98.19 220 ALA A C 1
ATOM 1662 O O . ALA A 1 220 ? -4.402 -0.805 5.422 1.00 98.19 220 ALA A O 1
ATOM 1663 N N . ILE A 1 221 ? -6.101 -1.387 4.054 1.00 98.62 221 ILE A N 1
ATOM 1664 C CA . ILE A 1 221 ? -6.665 -0.047 3.852 1.00 98.62 221 ILE A CA 1
ATOM 1665 C C . ILE A 1 221 ? -8.186 -0.108 3.983 1.00 98.62 221 ILE A C 1
ATOM 1667 O O . ILE A 1 221 ? -8.844 -0.996 3.438 1.00 98.62 221 ILE A O 1
ATOM 1671 N N . GLY A 1 222 ? -8.751 0.880 4.665 1.00 98.25 222 GLY A N 1
ATOM 1672 C CA . GLY A 1 222 ? -10.186 1.023 4.844 1.00 98.25 222 GLY A CA 1
ATOM 1673 C C . GLY A 1 222 ? -10.534 2.350 5.482 1.00 98.25 222 GLY A C 1
ATOM 1674 O O . GLY A 1 222 ? -9.665 3.053 5.995 1.00 98.25 222 GLY A O 1
ATOM 1675 N N . TYR A 1 223 ? -11.818 2.678 5.503 1.00 96.75 223 TYR A N 1
ATOM 1676 C CA . TYR A 1 223 ? -12.293 3.668 6.460 1.00 96.75 223 TYR A CA 1
ATOM 1677 C C . TYR A 1 223 ? -11.997 3.140 7.858 1.00 96.75 223 TYR A C 1
ATOM 1679 O O . TYR A 1 223 ? -12.215 1.953 8.118 1.00 96.75 223 TYR A O 1
ATOM 1687 N N . ALA A 1 224 ? -11.461 3.989 8.737 1.00 91.44 224 ALA A N 1
ATOM 1688 C CA . ALA A 1 224 ? -11.305 3.602 10.131 1.00 91.44 224 ALA A CA 1
ATOM 1689 C C . ALA A 1 224 ? -12.668 3.122 10.634 1.00 91.44 224 ALA A C 1
ATOM 1691 O O . ALA A 1 224 ? -13.687 3.747 10.327 1.00 91.44 224 ALA A O 1
ATOM 1692 N N . ALA A 1 225 ? -12.697 1.994 11.348 1.00 85.12 225 ALA A N 1
ATOM 1693 C CA . ALA A 1 225 ? -13.906 1.625 12.063 1.00 85.12 225 ALA A CA 1
ATOM 1694 C C . ALA A 1 225 ? -14.285 2.846 12.896 1.00 85.12 225 ALA A C 1
ATOM 1696 O O . ALA A 1 225 ? -13.440 3.362 13.638 1.00 85.12 225 ALA A O 1
ATOM 1697 N N . SER A 1 226 ? -15.507 3.351 12.720 1.00 61.66 226 SER A N 1
ATOM 1698 C CA . SER A 1 226 ? -16.059 4.277 13.687 1.00 61.66 226 SER A CA 1
ATOM 1699 C C . SER A 1 226 ? -15.852 3.592 15.029 1.00 61.66 226 SER A C 1
ATOM 1701 O O . SER A 1 226 ? -16.400 2.519 15.282 1.00 61.66 226 SER A O 1
ATOM 1703 N N . GLN A 1 227 ? -15.045 4.193 15.901 1.00 40.59 227 GLN A N 1
ATOM 1704 C CA . GLN A 1 227 ? -15.461 4.113 17.281 1.00 40.59 227 GLN A CA 1
ATOM 1705 C C . GLN A 1 227 ? -16.819 4.785 17.235 1.00 40.59 227 GLN A C 1
ATOM 1707 O O . GLN A 1 227 ? -16.891 5.969 16.901 1.00 40.59 227 GLN A O 1
ATOM 1712 N N . ASP A 1 228 ? -17.889 4.032 17.451 1.00 31.70 228 ASP A N 1
ATOM 1713 C CA . ASP A 1 228 ? -19.123 4.634 17.913 1.00 31.70 228 ASP A CA 1
ATOM 1714 C C . ASP A 1 228 ? -18.783 5.320 19.245 1.00 31.70 228 ASP A C 1
ATOM 1716 O O . ASP A 1 228 ? -19.055 4.833 20.336 1.00 31.70 228 ASP A O 1
ATOM 1720 N N . VAL A 1 229 ? -18.176 6.502 19.159 1.00 36.03 229 VAL A N 1
ATOM 1721 C CA . VAL A 1 229 ? -18.700 7.627 19.893 1.00 36.03 229 VAL A CA 1
ATOM 1722 C C . VAL A 1 229 ? -20.102 7.741 19.333 1.00 36.03 229 VAL A C 1
ATOM 1724 O O . VAL A 1 229 ? -20.290 8.199 18.208 1.00 36.03 229 VAL A O 1
ATOM 1727 N N . GLN A 1 230 ? -21.079 7.248 20.088 1.00 30.12 230 GLN A N 1
ATOM 1728 C CA . GLN A 1 230 ? -22.453 7.678 19.928 1.00 30.12 230 GLN A CA 1
ATOM 1729 C C . GLN A 1 230 ? -22.450 9.210 19.983 1.00 30.12 230 GLN A C 1
ATOM 1731 O O . GLN A 1 230 ? -22.593 9.817 21.038 1.00 30.12 230 GLN A O 1
ATOM 1736 N N . SER A 1 231 ? -22.311 9.851 18.827 1.00 31.59 231 SER A N 1
ATOM 1737 C CA . SER A 1 231 ? -22.822 11.184 18.558 1.00 31.59 231 SER A CA 1
ATOM 1738 C C . SER A 1 231 ? -24.330 11.061 18.347 1.00 31.59 231 SER A C 1
ATOM 1740 O O . SER A 1 231 ? -24.897 11.492 17.348 1.00 31.59 231 SER A O 1
ATOM 1742 N N . GLY A 1 232 ? -25.004 10.461 19.329 1.00 30.23 232 GLY A N 1
ATOM 1743 C CA . GLY A 1 232 ? -26.384 10.803 19.560 1.00 30.23 232 GLY A CA 1
ATOM 1744 C C . GLY A 1 232 ? -26.390 12.269 19.970 1.00 30.23 232 GLY A C 1
ATOM 1745 O O . GLY A 1 232 ? -25.777 12.649 20.968 1.00 30.23 232 GLY A O 1
ATOM 1746 N N . GLN A 1 233 ? -27.161 13.093 19.261 1.00 30.14 233 GLN A N 1
ATOM 1747 C CA . GLN A 1 233 ? -27.974 14.034 20.025 1.00 30.14 233 GLN A CA 1
ATOM 1748 C C . GLN A 1 233 ? -28.609 13.251 21.185 1.00 30.14 233 GLN A C 1
ATOM 1750 O O . GLN A 1 233 ? -28.948 12.083 20.969 1.00 30.14 233 GLN A O 1
ATOM 1755 N N . PRO A 1 234 ? -28.759 13.828 22.389 1.00 36.41 234 PRO A N 1
ATOM 1756 C CA . PRO A 1 234 ? -29.479 13.168 23.464 1.00 36.41 234 PRO A CA 1
ATOM 1757 C C . PRO A 1 234 ? -30.933 12.961 23.018 1.00 36.41 234 PRO A C 1
ATOM 1759 O O . PRO A 1 234 ? -31.805 13.794 23.238 1.00 36.41 234 PRO A O 1
ATOM 1762 N N . GLY A 1 235 ? -31.169 11.847 22.329 1.00 35.12 235 GLY A N 1
ATOM 1763 C CA . GLY A 1 235 ? -32.437 11.168 22.287 1.00 35.12 235 GLY A CA 1
ATOM 1764 C C . GLY A 1 235 ? -32.642 10.653 23.695 1.00 35.12 235 GLY A C 1
ATOM 1765 O O . GLY A 1 235 ? -31.943 9.743 24.134 1.00 35.12 235 GLY A O 1
ATOM 1766 N N . ASP A 1 236 ? -33.514 11.361 24.397 1.00 38.34 236 ASP A N 1
ATOM 1767 C CA . ASP A 1 236 ? -34.230 10.980 25.607 1.00 38.34 236 ASP A CA 1
ATOM 1768 C C . ASP A 1 236 ? -34.162 9.464 25.887 1.00 38.34 236 ASP A C 1
ATOM 1770 O O . ASP A 1 236 ? -34.877 8.663 25.285 1.00 38.34 236 ASP A O 1
ATOM 1774 N N . GLY A 1 237 ? -33.198 9.055 26.718 1.00 43.03 237 GLY A N 1
ATOM 1775 C CA . GLY A 1 237 ? -32.880 7.640 26.923 1.00 43.03 237 GLY A CA 1
ATOM 1776 C C . GLY A 1 237 ? -31.639 7.344 27.768 1.00 43.03 237 GLY A C 1
ATOM 1777 O O . GLY A 1 237 ? -31.493 6.221 28.254 1.00 43.03 237 GLY A O 1
ATOM 1778 N N . THR A 1 238 ? -30.762 8.322 28.024 1.00 41.25 238 THR A N 1
ATOM 1779 C CA . THR A 1 238 ? -29.661 8.161 28.986 1.00 41.25 238 THR A CA 1
ATOM 1780 C C . THR A 1 238 ? -30.213 8.183 30.407 1.00 41.25 238 THR A C 1
ATOM 1782 O O . THR A 1 238 ? -30.261 9.218 31.069 1.00 41.25 238 THR A O 1
ATOM 1785 N N . SER A 1 239 ? -30.584 7.013 30.921 1.00 45.94 239 SER A N 1
ATOM 1786 C CA . SER A 1 239 ? -30.466 6.796 32.359 1.00 45.94 239 SER A CA 1
ATOM 1787 C C . SER A 1 239 ? -28.974 6.847 32.668 1.00 45.94 239 SER A C 1
ATOM 1789 O O . SER A 1 239 ? -28.250 5.895 32.389 1.00 45.94 239 SER A O 1
ATOM 1791 N N . ALA A 1 240 ? -28.492 7.997 33.143 1.00 50.56 240 ALA A N 1
ATOM 1792 C CA . ALA A 1 240 ? -27.132 8.131 33.637 1.00 50.56 240 ALA A CA 1
ATOM 1793 C C . ALA A 1 240 ? -26.896 7.000 34.643 1.00 50.56 240 ALA A C 1
ATOM 1795 O O . ALA A 1 240 ? -27.623 6.890 35.632 1.00 50.56 240 ALA A O 1
ATOM 1796 N N . VAL A 1 241 ? -25.930 6.123 34.368 1.00 59.97 241 VAL A N 1
ATOM 1797 C CA . VAL A 1 241 ? -25.638 4.985 35.240 1.00 59.97 241 VAL A CA 1
ATOM 1798 C C . VAL A 1 241 ? -24.762 5.486 36.391 1.00 59.97 241 VAL A C 1
ATOM 1800 O O . VAL A 1 241 ? -23.589 5.153 36.527 1.00 59.97 241 VAL A O 1
ATOM 1803 N N . THR A 1 242 ? -25.335 6.369 37.203 1.00 63.84 242 THR A N 1
ATOM 1804 C CA . THR A 1 242 ? -24.663 7.003 38.331 1.00 63.84 242 THR A CA 1
ATOM 1805 C C . THR A 1 242 ? -24.474 5.992 39.459 1.00 63.84 242 THR A C 1
ATOM 1807 O O . THR A 1 242 ? -25.387 5.261 39.837 1.00 63.84 242 THR A O 1
ATOM 1810 N N . GLY A 1 243 ? -23.257 5.927 40.003 1.00 76.94 243 GLY A N 1
ATOM 1811 C CA . GLY A 1 243 ? -22.956 5.126 41.196 1.00 76.94 243 GLY A CA 1
ATOM 1812 C C . GLY A 1 243 ? -22.472 3.696 40.943 1.00 76.94 243 GLY A C 1
ATOM 1813 O O . GLY A 1 243 ? -22.248 2.967 41.908 1.00 76.94 243 GLY A O 1
ATOM 1814 N N . LYS A 1 244 ? -22.262 3.291 39.685 1.00 91.12 244 LYS A N 1
ATOM 1815 C CA . LYS A 1 244 ? -21.573 2.028 39.374 1.00 91.12 244 LYS A CA 1
ATOM 1816 C C . LYS A 1 244 ? -20.078 2.137 39.628 1.00 91.12 244 LYS A C 1
ATOM 1818 O O . LYS A 1 244 ? -19.501 3.214 39.487 1.00 91.12 244 LYS A O 1
ATOM 1823 N N . ARG A 1 245 ? -19.447 1.025 40.002 1.00 94.81 245 ARG A N 1
ATOM 1824 C CA . ARG A 1 245 ? -18.020 0.960 40.346 1.00 94.81 245 ARG A CA 1
ATOM 1825 C C . ARG A 1 245 ? -17.294 -0.011 39.427 1.00 94.81 245 ARG A C 1
ATOM 1827 O O . ARG A 1 245 ? -17.707 -1.160 39.306 1.00 94.81 245 ARG A O 1
ATOM 1834 N N . ALA A 1 246 ? -16.183 0.418 38.838 1.00 95.62 246 ALA A N 1
ATOM 1835 C CA . ALA A 1 246 ? -15.331 -0.432 38.013 1.00 95.62 246 ALA A CA 1
ATOM 1836 C C . ALA A 1 246 ? -13.908 -0.517 38.578 1.00 95.62 246 ALA A C 1
ATOM 1838 O O . ALA A 1 246 ? -13.318 0.485 38.991 1.00 95.62 246 ALA A O 1
ATOM 1839 N N . LEU A 1 247 ? -13.361 -1.731 38.576 1.00 95.81 247 LEU A N 1
ATOM 1840 C CA . LEU A 1 247 ? -11.974 -2.020 38.922 1.00 95.81 247 LEU A CA 1
ATOM 1841 C C . LEU A 1 247 ? -11.149 -2.155 37.641 1.00 95.81 247 LEU A C 1
ATOM 1843 O O . LEU A 1 247 ? -11.424 -3.034 36.827 1.00 95.81 247 LEU A O 1
ATOM 1847 N N . LEU A 1 248 ? -10.123 -1.323 37.483 1.00 95.06 248 LEU A N 1
ATOM 1848 C CA . LEU A 1 248 ? -9.149 -1.424 36.400 1.00 95.06 248 LEU A CA 1
ATOM 1849 C C . LEU A 1 248 ? -7.875 -2.073 36.940 1.00 95.06 248 LEU A C 1
ATOM 1851 O O . LEU A 1 248 ? -7.195 -1.513 37.803 1.00 95.06 248 LEU A O 1
ATOM 1855 N N . ILE A 1 249 ? -7.557 -3.254 36.420 1.00 93.62 249 ILE A N 1
ATOM 1856 C CA . ILE A 1 249 ? -6.332 -3.986 36.721 1.00 93.62 249 ILE A CA 1
ATOM 1857 C C . ILE A 1 249 ? -5.264 -3.534 35.734 1.00 93.62 249 ILE A C 1
ATOM 1859 O O . ILE A 1 249 ? -5.358 -3.808 34.536 1.00 93.62 249 ILE A O 1
ATOM 1863 N N . VAL A 1 250 ? -4.267 -2.813 36.244 1.00 91.81 250 VAL A N 1
ATOM 1864 C CA . VAL A 1 250 ? -3.243 -2.153 35.431 1.00 91.81 250 VAL A CA 1
ATOM 1865 C C . VAL A 1 250 ? -1.879 -2.814 35.658 1.00 91.81 250 VAL A C 1
ATOM 1867 O O . VAL A 1 250 ? -1.430 -2.915 36.807 1.00 91.81 250 VAL A O 1
ATOM 1870 N N . PRO A 1 251 ? -1.188 -3.241 34.586 1.00 86.44 251 PRO A N 1
ATOM 1871 C CA . PRO A 1 251 ? 0.176 -3.742 34.668 1.00 86.44 251 PRO A CA 1
ATOM 1872 C C . PRO A 1 251 ? 1.120 -2.712 35.284 1.00 86.44 251 PRO A C 1
ATOM 1874 O O . PRO A 1 251 ? 1.052 -1.512 35.010 1.00 86.44 251 PRO A O 1
ATOM 1877 N N . SER A 1 252 ? 2.055 -3.189 36.107 1.00 79.44 252 SER A N 1
ATOM 1878 C CA . SER A 1 252 ? 2.965 -2.297 36.834 1.00 79.44 252 SER A CA 1
ATOM 1879 C C . SER A 1 252 ? 3.961 -1.551 35.931 1.00 79.44 252 SER A C 1
ATOM 1881 O O . SER A 1 252 ? 4.571 -0.573 36.381 1.00 79.44 252 SER A O 1
ATOM 1883 N N . GLN A 1 253 ? 4.136 -2.005 34.682 1.00 77.56 253 GLN A N 1
ATOM 1884 C CA . GLN A 1 253 ? 4.973 -1.396 33.649 1.00 77.56 253 GLN A CA 1
ATOM 1885 C C . GLN A 1 253 ? 4.379 -1.641 32.255 1.00 77.56 253 GLN A C 1
ATOM 1887 O O . GLN A 1 253 ? 3.686 -2.626 32.027 1.00 77.56 253 GLN A O 1
ATOM 1892 N N . ALA A 1 254 ? 4.683 -0.748 31.313 1.00 81.56 254 ALA A N 1
ATOM 1893 C CA . ALA A 1 254 ? 4.402 -0.909 29.888 1.00 81.56 254 ALA A CA 1
ATOM 1894 C C . ALA A 1 254 ? 2.950 -1.329 29.573 1.00 81.56 254 ALA A C 1
ATOM 1896 O O . ALA A 1 254 ? 2.717 -2.194 28.730 1.00 81.56 254 ALA A O 1
ATOM 1897 N N . TYR A 1 255 ? 1.979 -0.709 30.251 1.00 86.00 255 TYR A N 1
ATOM 1898 C CA . TYR A 1 255 ? 0.571 -0.812 29.868 1.00 86.00 255 TYR A CA 1
ATOM 1899 C C . TYR A 1 255 ? 0.297 -0.050 28.564 1.00 86.00 255 TYR A C 1
ATOM 1901 O O . TYR A 1 255 ? 1.024 0.882 28.205 1.00 86.00 255 TYR A O 1
ATOM 1909 N N . SER A 1 256 ? -0.767 -0.431 27.862 1.00 89.50 256 SER A N 1
ATOM 1910 C CA . SER A 1 256 ? -1.269 0.289 26.692 1.00 89.50 256 SER A CA 1
ATOM 1911 C C . SER A 1 256 ? -1.950 1.595 27.109 1.00 89.50 256 SER A C 1
ATOM 1913 O O . SER A 1 256 ? -3.022 1.583 27.712 1.00 89.50 256 SER A O 1
ATOM 1915 N N . ASP A 1 257 ? -1.323 2.738 26.814 1.00 88.88 257 ASP A N 1
ATOM 1916 C CA . ASP A 1 257 ? -1.850 4.067 27.159 1.00 88.88 257 ASP A CA 1
ATOM 1917 C C . ASP A 1 257 ? -3.230 4.310 26.540 1.00 88.88 257 ASP A C 1
ATOM 1919 O O . ASP A 1 257 ? -4.126 4.837 27.194 1.00 88.88 257 ASP A O 1
ATOM 1923 N N . GLU A 1 258 ? -3.414 3.901 25.284 1.00 84.31 258 GLU A N 1
ATOM 1924 C CA . GLU A 1 258 ? -4.685 4.050 24.573 1.00 84.31 258 GLU A CA 1
ATOM 1925 C C . GLU A 1 258 ? -5.799 3.244 25.248 1.00 84.31 258 GLU A C 1
ATOM 1927 O O . GLU A 1 258 ? -6.901 3.755 25.438 1.00 84.31 258 GLU A O 1
ATOM 1932 N N . GLU A 1 259 ? -5.487 2.022 25.680 1.00 88.38 259 GLU A N 1
ATOM 1933 C CA . GLU A 1 259 ? -6.438 1.134 26.345 1.00 88.38 259 GLU A CA 1
ATOM 1934 C C . GLU A 1 259 ? -6.817 1.658 27.732 1.00 88.38 259 GLU A C 1
ATOM 1936 O O . GLU A 1 259 ? -8.003 1.747 28.052 1.00 88.38 259 GLU A O 1
ATOM 1941 N N . LEU A 1 260 ? -5.834 2.086 28.534 1.00 92.38 260 LEU A N 1
ATOM 1942 C CA . LEU A 1 260 ? -6.088 2.630 29.866 1.00 92.38 260 LEU A CA 1
ATOM 1943 C C . LEU A 1 260 ? -6.868 3.947 29.797 1.00 92.38 260 LEU A C 1
ATOM 1945 O O . LEU A 1 260 ? -7.959 4.053 30.355 1.00 92.38 260 LEU A O 1
ATOM 1949 N N . PHE A 1 261 ? -6.327 4.959 29.114 1.00 91.44 261 PHE A N 1
ATOM 1950 C CA . PHE A 1 261 ? -6.922 6.298 29.115 1.00 91.44 261 PHE A CA 1
ATOM 1951 C C . PHE A 1 261 ? -8.193 6.374 28.267 1.00 91.44 261 PHE A C 1
ATOM 1953 O O . PHE A 1 261 ? -9.075 7.182 28.558 1.00 91.44 261 PHE A O 1
ATOM 1960 N N . GLY A 1 262 ? -8.324 5.540 27.231 1.00 87.12 262 GLY A N 1
ATOM 1961 C CA . GLY A 1 262 ? -9.581 5.363 26.505 1.00 87.12 262 GLY A CA 1
ATOM 1962 C C . GLY A 1 262 ? -10.680 4.846 27.429 1.00 87.12 262 GLY A C 1
ATOM 1963 O O . GLY A 1 262 ? -11.708 5.506 27.583 1.00 87.12 262 GLY A O 1
ATOM 1964 N N . THR A 1 263 ? -10.411 3.735 28.120 1.00 91.31 263 THR A N 1
ATOM 1965 C CA . THR A 1 263 ? -11.354 3.107 29.058 1.00 91.31 263 THR A CA 1
ATOM 1966 C C . THR A 1 263 ? -11.737 4.046 30.200 1.00 91.31 263 THR A C 1
ATOM 1968 O O . THR A 1 263 ? -12.923 4.194 30.494 1.00 91.31 263 THR A O 1
ATOM 1971 N N . MET A 1 264 ? -10.758 4.719 30.820 1.00 91.44 264 MET A N 1
ATOM 1972 C CA . MET A 1 264 ? -11.018 5.658 31.916 1.00 91.44 264 MET A CA 1
ATOM 1973 C C . MET A 1 264 ? -11.969 6.775 31.485 1.00 91.44 264 MET A C 1
ATOM 1975 O O . MET A 1 264 ? -13.003 6.968 32.118 1.00 91.44 264 MET A O 1
ATOM 1979 N N . ARG A 1 265 ? -11.678 7.441 30.359 1.00 89.81 265 ARG A N 1
ATOM 1980 C CA . ARG A 1 265 ? -12.521 8.532 29.846 1.00 89.81 265 ARG A CA 1
ATOM 1981 C C . ARG A 1 265 ? -13.953 8.084 29.574 1.00 89.81 265 ARG A C 1
ATOM 1983 O O . ARG A 1 265 ? -14.882 8.811 29.908 1.00 89.81 265 ARG A O 1
ATOM 1990 N N . MET A 1 266 ? -14.135 6.907 28.973 1.00 86.31 266 MET A N 1
ATOM 1991 C CA . MET A 1 266 ? -15.467 6.384 28.650 1.00 86.31 266 MET A CA 1
ATOM 1992 C C . MET A 1 266 ? -16.290 6.098 29.908 1.00 86.31 266 MET A C 1
ATOM 1994 O O . MET A 1 266 ? -17.459 6.467 29.984 1.00 86.31 266 MET A O 1
ATOM 1998 N N . LEU A 1 267 ? -15.678 5.462 30.907 1.00 90.31 267 LEU A N 1
ATOM 1999 C CA . LEU A 1 267 ? -16.362 5.096 32.144 1.00 90.31 267 LEU A CA 1
ATOM 2000 C C . LEU A 1 267 ? -16.635 6.311 33.038 1.00 90.31 267 LEU A C 1
ATOM 2002 O O . LEU A 1 267 ? -17.728 6.430 33.590 1.00 90.31 267 LEU A O 1
ATOM 2006 N N . GLU A 1 268 ? -15.685 7.241 33.140 1.00 87.50 268 GLU A N 1
ATOM 2007 C CA . GLU A 1 268 ? -15.870 8.496 33.875 1.00 87.50 268 GLU A CA 1
ATOM 2008 C C . GLU A 1 268 ? -16.984 9.345 33.252 1.00 87.50 268 GLU A C 1
ATOM 2010 O O . GLU A 1 268 ? -17.846 9.845 33.974 1.00 87.50 268 GLU A O 1
ATOM 2015 N N . ALA A 1 269 ? -17.034 9.445 31.916 1.00 80.56 269 ALA A N 1
ATOM 2016 C CA . ALA A 1 269 ? -18.111 10.139 31.206 1.00 80.56 269 ALA A CA 1
ATOM 2017 C C . ALA A 1 269 ? -19.492 9.500 31.445 1.00 80.56 269 ALA A C 1
ATOM 2019 O O . ALA A 1 269 ? -20.504 10.200 31.440 1.00 80.56 269 ALA A O 1
ATOM 2020 N N . ALA A 1 270 ? -19.538 8.189 31.702 1.00 85.94 270 ALA A N 1
ATOM 2021 C CA . ALA A 1 270 ? -20.754 7.467 32.073 1.00 85.94 270 ALA A CA 1
ATOM 2022 C C . ALA A 1 270 ? -21.119 7.582 33.571 1.00 85.94 270 ALA A C 1
ATOM 2024 O O . ALA A 1 270 ? -22.148 7.050 33.989 1.00 85.94 270 ALA A O 1
ATOM 2025 N N . GLY A 1 271 ? -20.308 8.269 34.387 1.00 86.75 271 GLY A N 1
ATOM 2026 C CA . GLY A 1 271 ? -20.532 8.428 35.828 1.00 86.75 271 GLY A CA 1
ATOM 2027 C C . GLY A 1 271 ? -20.110 7.221 36.675 1.00 86.75 271 GLY A C 1
ATOM 2028 O O . GLY A 1 271 ? -20.544 7.095 37.825 1.00 86.75 271 GLY A O 1
ATOM 2029 N N . VAL A 1 272 ? -19.274 6.336 36.124 1.00 92.56 272 VAL A N 1
ATOM 2030 C CA . VAL A 1 272 ? -18.738 5.160 36.816 1.00 92.56 272 VAL A CA 1
ATOM 2031 C C . VAL A 1 272 ? -17.543 5.567 37.677 1.00 92.56 272 VAL A C 1
ATOM 2033 O O . VAL A 1 272 ? -16.613 6.227 37.218 1.00 92.56 272 VAL A O 1
ATOM 2036 N N . GLN A 1 273 ? -17.538 5.140 38.936 1.00 92.50 273 GLN A N 1
ATOM 2037 C CA . GLN A 1 273 ? -16.417 5.342 39.848 1.00 92.50 273 GLN A CA 1
ATOM 2038 C C . GLN A 1 273 ? -15.309 4.328 39.563 1.00 92.50 273 GLN A C 1
ATOM 2040 O O . GLN A 1 273 ? -15.529 3.116 39.633 1.00 92.50 273 GLN A O 1
ATOM 2045 N N . LEU A 1 274 ? -14.107 4.826 39.283 1.00 93.56 274 LEU A N 1
ATOM 2046 C CA . LEU A 1 274 ? -12.962 3.994 38.931 1.00 93.56 274 LEU A CA 1
ATOM 2047 C C . LEU A 1 274 ? -12.056 3.733 40.130 1.00 93.56 274 LEU A C 1
ATOM 2049 O O . LEU A 1 274 ? -11.729 4.631 40.902 1.00 93.56 274 LEU A O 1
ATOM 2053 N N . THR A 1 275 ? -11.606 2.491 40.265 1.00 94.19 275 THR A N 1
ATOM 2054 C CA . THR A 1 275 ? -10.505 2.112 41.155 1.00 94.19 275 THR A CA 1
ATOM 2055 C C . THR A 1 275 ? -9.421 1.449 40.326 1.00 94.19 275 THR A C 1
ATOM 2057 O O . THR A 1 275 ? -9.691 0.477 39.628 1.00 94.19 275 THR A O 1
ATOM 2060 N N . LEU A 1 276 ? -8.194 1.961 40.408 1.00 93.56 276 LEU A N 1
ATOM 2061 C CA . LEU A 1 276 ? -7.032 1.331 39.793 1.00 93.56 276 LEU A CA 1
ATOM 2062 C C . LEU A 1 276 ? -6.378 0.399 40.814 1.00 93.56 276 LEU A C 1
ATOM 2064 O O . LEU A 1 276 ? -6.158 0.797 41.961 1.00 93.56 276 LEU A O 1
ATOM 2068 N N . ALA A 1 277 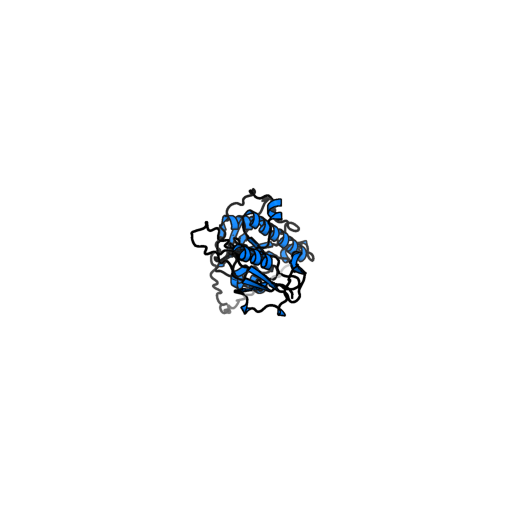? -6.067 -0.821 40.385 1.00 92.75 277 ALA A N 1
ATOM 2069 C CA . ALA A 1 277 ? -5.277 -1.770 41.152 1.00 92.75 277 ALA A CA 1
ATOM 2070 C C . ALA A 1 277 ? -4.157 -2.351 40.287 1.00 92.75 277 ALA A C 1
ATOM 2072 O O . ALA A 1 277 ? -4.381 -2.785 39.160 1.00 92.75 277 ALA A O 1
ATOM 2073 N N . GLY A 1 278 ? -2.951 -2.391 40.840 1.00 89.50 278 GLY A N 1
ATOM 2074 C CA . GLY A 1 278 ? -1.799 -3.058 40.239 1.00 89.50 278 GLY A CA 1
ATOM 2075 C C . GLY A 1 278 ? -1.257 -4.162 41.142 1.00 89.50 278 GLY A C 1
ATOM 2076 O O . GLY A 1 278 ? -1.686 -4.333 42.288 1.00 89.50 278 GLY A O 1
ATOM 2077 N N . SER A 1 279 ? -0.252 -4.892 40.656 1.00 87.44 279 SER A N 1
ATOM 2078 C CA . SER A 1 279 ? 0.495 -5.863 41.473 1.00 87.44 279 SER A CA 1
ATOM 2079 C C . SER A 1 279 ? 1.254 -5.212 42.642 1.00 87.44 279 SER A C 1
ATOM 2081 O O . SER A 1 279 ? 1.585 -5.884 43.616 1.00 87.44 279 SER A O 1
ATOM 2083 N N . ARG A 1 280 ? 1.484 -3.893 42.580 1.00 85.38 280 ARG A N 1
ATOM 2084 C CA . ARG A 1 280 ? 2.067 -3.054 43.638 1.00 85.38 280 ARG A CA 1
ATOM 2085 C C . ARG A 1 280 ? 1.422 -1.665 43.642 1.00 85.38 280 ARG A C 1
ATOM 2087 O O . ARG A 1 280 ? 0.979 -1.195 42.597 1.00 85.38 280 ARG A O 1
ATOM 2094 N N . ALA A 1 281 ? 1.401 -1.007 44.800 1.00 86.69 281 ALA A N 1
ATOM 2095 C CA . ALA A 1 281 ? 1.005 0.395 44.899 1.00 86.69 281 ALA A CA 1
ATOM 2096 C C . ALA A 1 281 ? 2.118 1.304 44.354 1.00 86.69 281 ALA A C 1
ATOM 2098 O O . ALA A 1 281 ? 3.305 0.968 44.423 1.00 86.69 281 ALA A O 1
ATOM 2099 N N . GLY A 1 282 ? 1.727 2.462 43.832 1.00 87.06 282 GLY A N 1
ATOM 2100 C CA . GLY A 1 282 ? 2.624 3.486 43.313 1.00 87.06 282 GLY A CA 1
ATOM 2101 C C . GLY A 1 282 ? 2.436 3.773 41.828 1.00 87.06 282 GLY A C 1
ATOM 2102 O O . GLY A 1 282 ? 1.421 3.442 41.212 1.00 87.06 282 GLY A O 1
ATOM 2103 N N . VAL A 1 283 ? 3.438 4.446 41.267 1.00 87.31 283 VAL A N 1
ATOM 2104 C CA . VAL A 1 283 ? 3.406 4.972 39.903 1.00 87.31 283 VAL A CA 1
ATOM 2105 C C . VAL A 1 283 ? 3.626 3.860 38.875 1.00 87.31 283 VAL A C 1
ATOM 2107 O O . VAL A 1 283 ? 4.633 3.149 38.917 1.00 87.31 283 VAL A O 1
ATOM 2110 N N . MET A 1 284 ? 2.711 3.765 37.914 1.00 86.50 284 MET A N 1
ATOM 2111 C CA . MET A 1 284 ? 2.751 2.859 36.768 1.00 86.50 284 MET A CA 1
ATOM 2112 C C . MET A 1 284 ? 2.961 3.681 35.495 1.00 86.50 284 MET A C 1
ATOM 2114 O O . MET A 1 284 ? 2.371 4.753 35.328 1.00 86.50 284 MET A O 1
ATOM 2118 N N . ARG A 1 285 ? 3.808 3.181 34.589 1.00 88.06 285 ARG A N 1
ATOM 2119 C CA . ARG A 1 285 ? 4.183 3.876 33.347 1.00 88.06 285 ARG A CA 1
ATOM 2120 C C . ARG A 1 285 ? 3.745 3.089 32.117 1.00 88.06 285 ARG A C 1
ATOM 2122 O O . ARG A 1 285 ? 4.037 1.897 32.038 1.00 88.06 285 ARG A O 1
ATOM 2129 N N . GLY A 1 286 ? 3.081 3.766 31.186 1.00 88.12 286 GLY A N 1
ATOM 2130 C CA . GLY A 1 286 ? 2.618 3.217 29.914 1.00 88.12 286 GLY A CA 1
ATOM 2131 C C . GLY A 1 286 ? 3.714 3.173 28.850 1.00 88.12 286 GLY A C 1
ATOM 2132 O O . GLY A 1 286 ? 4.777 3.783 29.004 1.00 88.12 286 GLY A O 1
ATOM 2133 N N . MET A 1 287 ? 3.457 2.449 27.760 1.00 86.81 287 MET A N 1
ATOM 2134 C CA . MET A 1 287 ? 4.378 2.297 26.622 1.00 86.81 287 MET A CA 1
ATOM 2135 C C . MET A 1 287 ? 4.685 3.617 25.898 1.00 86.81 287 MET A C 1
ATOM 2137 O O . MET A 1 287 ? 5.758 3.771 25.319 1.00 86.81 287 MET A O 1
ATOM 2141 N N . SER A 1 288 ? 3.764 4.575 25.951 1.00 83.00 288 S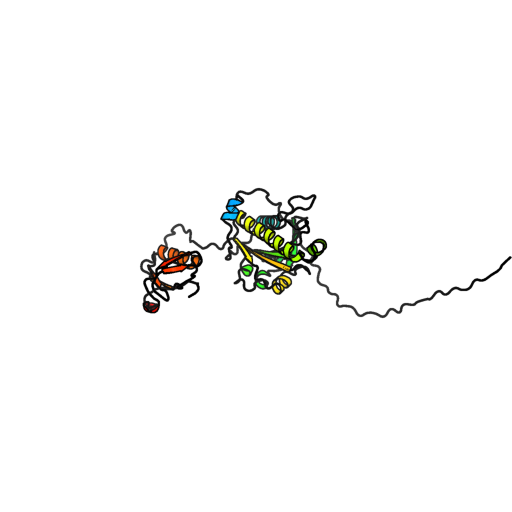ER A N 1
ATOM 2142 C CA . SER A 1 288 ? 3.844 5.893 25.311 1.00 83.00 288 SER A CA 1
ATOM 2143 C C . SER A 1 288 ? 4.180 7.005 26.310 1.00 83.00 288 SER A C 1
ATOM 2145 O O . SER A 1 288 ? 4.073 8.185 25.983 1.00 83.00 288 SER A O 1
ATOM 2147 N N . GLY A 1 289 ? 4.597 6.641 27.529 1.00 83.25 289 GLY A N 1
ATOM 2148 C CA . GLY A 1 289 ? 5.015 7.583 28.567 1.00 83.25 289 GLY A CA 1
ATOM 2149 C C . GLY A 1 289 ? 3.894 8.107 29.466 1.00 83.25 289 GLY A C 1
ATOM 2150 O O . GLY A 1 289 ? 4.172 8.945 30.324 1.00 83.25 289 GLY A O 1
ATOM 2151 N N . GLY A 1 290 ? 2.660 7.616 29.325 1.00 85.06 290 GLY A N 1
ATOM 2152 C CA . GLY A 1 290 ? 1.572 7.897 30.251 1.00 85.06 290 GLY A CA 1
ATOM 2153 C C . GLY A 1 290 ? 1.900 7.445 31.670 1.00 85.06 290 GLY A C 1
ATOM 2154 O O . GLY A 1 290 ? 2.660 6.497 31.894 1.00 85.06 290 GLY A O 1
ATOM 2155 N N . VAL A 1 291 ? 1.348 8.153 32.652 1.00 87.38 291 VAL A N 1
ATOM 2156 C CA . VAL A 1 291 ? 1.628 7.914 34.067 1.00 87.38 291 VAL A CA 1
ATOM 2157 C C . VAL A 1 291 ? 0.319 7.880 34.838 1.00 87.38 291 VAL A C 1
ATOM 2159 O O . VAL A 1 291 ? -0.469 8.817 34.755 1.00 87.38 291 VAL A O 1
ATOM 2162 N N . VAL A 1 292 ? 0.116 6.818 35.613 1.00 88.19 292 VAL A N 1
ATOM 2163 C CA . VAL A 1 292 ? -0.994 6.706 36.567 1.00 88.19 292 VAL A CA 1
ATOM 2164 C C . VAL A 1 292 ? -0.477 6.212 37.910 1.00 88.19 292 VAL A C 1
ATOM 2166 O O . VAL A 1 292 ? 0.573 5.574 37.988 1.00 88.19 292 VAL A O 1
ATOM 2169 N N . GLU A 1 293 ? -1.207 6.502 38.978 1.00 88.06 293 GLU A N 1
ATOM 2170 C CA . GLU A 1 293 ? -0.880 6.046 40.326 1.00 88.06 293 GLU A CA 1
ATOM 2171 C C . GLU A 1 293 ? -1.938 5.046 40.800 1.00 88.06 293 GLU A C 1
ATOM 2173 O O . GLU A 1 293 ? -3.127 5.360 40.832 1.00 88.06 293 GLU A O 1
ATOM 2178 N N . SER A 1 294 ? -1.502 3.848 41.196 1.00 87.12 294 SER A N 1
ATOM 2179 C CA . SER A 1 294 ? -2.356 2.911 41.923 1.00 87.12 294 SER A CA 1
ATOM 2180 C C . SER A 1 294 ? -2.177 3.113 43.418 1.00 87.12 294 SER A C 1
ATOM 2182 O O . SER A 1 294 ? -1.073 2.951 43.940 1.00 87.12 294 SER A O 1
ATOM 2184 N N . ARG A 1 295 ? -3.264 3.411 44.130 1.00 84.62 295 ARG A N 1
ATOM 2185 C CA . ARG A 1 295 ? -3.258 3.493 45.602 1.00 84.62 295 ARG A CA 1
ATOM 2186 C C . ARG A 1 295 ? -3.655 2.187 46.281 1.00 84.62 295 ARG A C 1
ATOM 2188 O O . ARG A 1 295 ? -3.530 2.076 47.495 1.00 84.62 295 ARG A O 1
ATOM 2195 N N . VAL A 1 296 ? -4.123 1.217 45.500 1.00 85.75 296 VAL A N 1
ATOM 2196 C CA . VAL A 1 296 ? -4.628 -0.070 45.977 1.00 85.75 296 VAL A CA 1
ATOM 2197 C C . VAL A 1 296 ? -3.909 -1.194 45.229 1.00 85.75 296 VAL A C 1
ATOM 2199 O O . VAL A 1 296 ? -3.539 -1.041 44.062 1.00 85.75 296 VAL A O 1
ATOM 2202 N N . THR A 1 297 ? -3.657 -2.314 45.894 1.00 89.75 297 THR A N 1
ATOM 2203 C CA . THR A 1 297 ? -3.044 -3.507 45.289 1.00 89.75 297 THR A CA 1
ATOM 2204 C C . THR A 1 297 ? -4.070 -4.602 45.021 1.00 89.75 297 THR A C 1
ATOM 2206 O O . THR A 1 297 ? -5.134 -4.637 45.636 1.00 89.75 297 THR A O 1
ATOM 2209 N N . LEU A 1 298 ? -3.751 -5.542 44.125 1.00 87.62 298 LEU A N 1
ATOM 2210 C CA . LEU A 1 298 ? -4.655 -6.649 43.768 1.00 87.62 298 LEU A CA 1
ATOM 2211 C C . LEU A 1 298 ? -5.118 -7.501 44.963 1.00 87.62 298 LEU A C 1
ATOM 2213 O O . LEU A 1 298 ? -6.226 -8.018 44.956 1.00 87.62 298 LEU A O 1
ATOM 2217 N N . ASN A 1 299 ? -4.304 -7.622 46.012 1.00 88.12 299 ASN A N 1
ATOM 2218 C CA . ASN A 1 299 ? -4.664 -8.333 47.246 1.00 88.12 299 ASN A CA 1
ATOM 2219 C C . ASN A 1 299 ? -5.560 -7.520 48.206 1.00 88.12 299 ASN A C 1
ATOM 2221 O O . ASN A 1 299 ? -6.027 -8.067 49.201 1.00 88.12 299 ASN A O 1
ATOM 2225 N N . GLN A 1 300 ? -5.781 -6.230 47.939 1.00 85.69 300 GLN A N 1
ATOM 2226 C CA . GLN A 1 300 ? -6.618 -5.332 48.744 1.00 85.69 300 GLN A CA 1
ATOM 2227 C C . GLN A 1 300 ? -8.007 -5.108 48.130 1.00 85.69 300 GLN A C 1
ATOM 2229 O O . GLN A 1 300 ? -8.849 -4.458 48.745 1.00 85.69 300 GLN A O 1
ATOM 2234 N N . VAL A 1 301 ? -8.257 -5.634 46.930 1.00 90.12 301 VAL A N 1
ATOM 2235 C CA . VAL A 1 301 ? -9.536 -5.510 46.225 1.00 90.12 301 VAL A CA 1
ATOM 2236 C C . VAL A 1 301 ? -10.253 -6.851 46.181 1.00 90.12 301 VAL A C 1
ATOM 2238 O O . VAL A 1 301 ? -9.631 -7.903 46.046 1.00 90.12 301 VAL A O 1
ATOM 2241 N N . ARG A 1 302 ? -11.584 -6.825 46.257 1.00 89.88 302 ARG A N 1
ATOM 2242 C CA . ARG A 1 302 ? -12.420 -7.998 45.987 1.00 89.88 302 ARG A CA 1
ATOM 2243 C C . ARG A 1 302 ? -13.268 -7.696 44.767 1.00 89.88 302 ARG A C 1
ATOM 2245 O O . ARG A 1 302 ? -13.957 -6.683 44.742 1.00 89.88 302 ARG A O 1
ATOM 2252 N N . ALA A 1 303 ? -13.246 -8.585 43.777 1.00 86.50 303 ALA A N 1
ATOM 2253 C CA . ALA A 1 303 ? -13.993 -8.395 42.531 1.00 86.50 303 ALA A CA 1
ATOM 2254 C C . ALA A 1 303 ? -15.498 -8.163 42.767 1.00 86.50 303 ALA A C 1
ATOM 2256 O O . ALA A 1 303 ? -16.108 -7.373 42.061 1.00 86.50 303 ALA A O 1
ATOM 2257 N N . ALA A 1 304 ? -16.069 -8.787 43.804 1.00 89.12 304 ALA A N 1
ATOM 2258 C CA . ALA A 1 304 ? -17.475 -8.636 44.180 1.00 89.12 304 ALA A CA 1
ATOM 2259 C C . ALA A 1 304 ? -17.864 -7.223 44.665 1.00 89.12 304 ALA A C 1
ATOM 2261 O O . ALA A 1 304 ? -19.050 -6.920 44.736 1.00 89.12 304 ALA A O 1
ATOM 2262 N N . ASP A 1 305 ? -16.894 -6.361 44.996 1.00 90.88 305 ASP A N 1
ATOM 2263 C CA . ASP A 1 305 ? -17.148 -4.972 45.404 1.00 90.88 305 ASP A CA 1
ATOM 2264 C C . ASP A 1 305 ? -17.348 -4.029 44.190 1.00 90.88 305 ASP A C 1
ATOM 2266 O O . ASP A 1 305 ? -17.518 -2.819 44.373 1.00 90.88 305 ASP A O 1
ATOM 2270 N N . PHE A 1 306 ? -17.302 -4.563 42.962 1.00 93.06 306 PHE A N 1
ATOM 2271 C CA . PHE A 1 306 ? -17.366 -3.819 41.704 1.00 93.06 306 PHE A CA 1
ATOM 2272 C C . PHE A 1 306 ? -18.402 -4.419 40.751 1.00 93.06 306 PHE A C 1
ATOM 2274 O O . PHE A 1 306 ? -18.609 -5.629 40.708 1.00 93.06 306 PHE A O 1
ATOM 2281 N N . ASP A 1 307 ? -19.019 -3.564 39.940 1.00 93.44 307 ASP A N 1
ATOM 2282 C CA . ASP A 1 307 ? -19.947 -3.967 38.883 1.00 93.44 307 ASP A CA 1
ATOM 2283 C C . ASP A 1 307 ? -19.214 -4.464 37.626 1.00 93.44 307 ASP A C 1
ATOM 2285 O O . ASP A 1 307 ? -19.790 -5.184 36.812 1.00 93.44 307 ASP A O 1
ATOM 2289 N N . ALA A 1 308 ? -17.943 -4.081 37.460 1.00 92.44 308 ALA A N 1
ATOM 2290 C CA . ALA A 1 308 ? -17.086 -4.524 36.367 1.00 92.44 308 ALA A CA 1
ATOM 2291 C C . ALA A 1 308 ? -15.618 -4.630 36.806 1.00 92.44 308 ALA A C 1
ATOM 2293 O O . ALA A 1 308 ? -15.123 -3.807 37.581 1.00 92.44 308 ALA A O 1
ATOM 2294 N N . VAL A 1 309 ? -14.912 -5.618 36.253 1.00 94.00 309 VAL A N 1
ATOM 2295 C CA . VAL A 1 309 ? -13.457 -5.773 36.372 1.00 94.00 309 VAL A CA 1
ATOM 2296 C C . VAL A 1 309 ? -12.866 -5.774 34.969 1.00 94.00 309 VAL A C 1
ATOM 2298 O O . VAL A 1 309 ? -13.273 -6.572 34.127 1.00 94.00 309 VAL A O 1
ATOM 2301 N N . ILE A 1 310 ? -11.924 -4.871 34.718 1.00 93.62 310 ILE A N 1
ATOM 2302 C CA . ILE A 1 310 ? -11.339 -4.628 33.399 1.00 93.62 310 ILE A CA 1
ATOM 2303 C C . ILE A 1 310 ? -9.831 -4.822 33.501 1.00 93.62 310 ILE A C 1
ATOM 2305 O O . ILE A 1 310 ? -9.187 -4.242 34.373 1.00 93.62 310 ILE A O 1
ATOM 2309 N N . PHE A 1 311 ? -9.272 -5.635 32.611 1.00 92.06 311 PHE A N 1
ATOM 2310 C CA . PHE A 1 311 ? -7.836 -5.881 32.531 1.00 92.06 311 PHE A CA 1
ATOM 2311 C C . PHE A 1 311 ? -7.250 -5.032 31.417 1.00 92.06 311 PHE A C 1
ATOM 2313 O O . PHE A 1 311 ? -7.727 -5.107 30.291 1.00 92.06 311 PHE A O 1
ATOM 2320 N N . ILE A 1 312 ? -6.227 -4.248 31.742 1.00 91.94 312 ILE A N 1
ATOM 2321 C CA . ILE A 1 312 ? -5.504 -3.442 30.765 1.00 91.94 312 ILE A CA 1
ATOM 2322 C C . ILE A 1 312 ? -4.322 -4.251 30.235 1.00 91.94 312 ILE A C 1
ATOM 2324 O O . ILE A 1 312 ? -3.511 -4.756 31.014 1.00 91.94 312 ILE A O 1
ATOM 2328 N N . GLY A 1 313 ? -4.197 -4.351 28.915 1.00 80.12 313 GLY A N 1
ATOM 2329 C CA . GLY A 1 313 ? -3.063 -4.987 28.257 1.00 80.12 313 GLY A CA 1
ATOM 2330 C C . GLY A 1 313 ? -1.722 -4.309 28.568 1.00 80.12 313 GLY A C 1
ATOM 2331 O O . GLY A 1 313 ? -1.603 -3.081 28.600 1.00 80.12 313 GLY A O 1
ATOM 2332 N N . GLY A 1 314 ? -0.681 -5.118 28.778 1.00 78.06 314 GLY A N 1
ATOM 2333 C CA . GLY A 1 314 ? 0.686 -4.662 29.039 1.00 78.06 314 GLY A CA 1
ATOM 2334 C C . GLY A 1 314 ? 1.591 -5.761 29.592 1.00 78.06 314 GLY A C 1
ATOM 2335 O O . GLY A 1 314 ? 1.198 -6.924 29.659 1.00 78.06 314 GLY A O 1
ATOM 2336 N N . TYR A 1 315 ? 2.809 -5.388 29.993 1.00 62.72 315 TYR A N 1
ATOM 2337 C CA . TYR A 1 315 ? 3.779 -6.308 30.598 1.00 62.72 315 TYR A CA 1
ATOM 2338 C C . TYR A 1 315 ? 3.743 -6.215 32.133 1.00 62.72 315 TYR A C 1
ATOM 2340 O O . TYR A 1 315 ? 4.299 -5.282 32.715 1.00 62.72 315 TYR A O 1
ATOM 2348 N N . GLY A 1 316 ? 3.140 -7.194 32.815 1.00 55.53 316 GLY A N 1
ATOM 2349 C CA . GLY A 1 316 ? 3.200 -7.277 34.281 1.00 55.53 316 GLY A CA 1
ATOM 2350 C C . GLY A 1 316 ? 2.060 -8.031 34.929 1.00 55.53 316 GLY A C 1
ATOM 2351 O O . GLY A 1 316 ? 0.902 -7.730 34.582 1.00 55.53 316 GLY A O 1
#